Protein AF-A0A4V4NFM4-F1 (afdb_monomer_lite)

Sequence (227 aa):
MNLSKQERILKSDSSSSGLSSNRSPGTPILVASTSNVSTRSSDNSLYTVQSPFEHYDVPQGSDFQLLSTSRFDLSLKMLDKILYLRKGDQNSKFTPVRGYLSINVRKPVRISTICLQFNGELNIIMFPKDLPPNPSSPHIKTSSFPIFTQTRTWKYKNNHKVLENDYFPKGLFTYPFQFLIPNNIPESMSNIFGSTNYFLSVTVNPVSTSITKALLSTQELKASLPI

InterPro domains:
  IPR011021 Arrestin-like, N-terminal [PF00339] (96-205)
  IPR014752 Arrestin-like, C-terminal domain superfamily [G3DSA:2.60.40.640] (87-222)
  IPR014756 Immunoglobulin E-set [SSF81296] (96-208)

Secondary structure (DSSP, 8-state):
-------------------------------------------------PSPPS-------EEEEEEE-SSEEEEEEES-SS------SSS--EEEEEEEEEEEESS-B-EEEEEEEEEEEEEEEEPPTTS---TT-TT-EEEEEEEEEEEEEEESSSSS---TT--BPSEEEEEEEEEEEETTSPPPEEETTEEEEEEEEEEEEEP--TTGGGTS---EEEEEE--

Organism: NCBI:txid52247

pLDDT: mean 71.98, std 22.76, range [29.94, 96.0]

Radius of gyration: 29.22 Å; chains: 1; bounding box: 68×71×86 Å

Structure (mmCIF, N/CA/C/O backbone):
data_AF-A0A4V4NFM4-F1
#
_entry.id   AF-A0A4V4NFM4-F1
#
loop_
_atom_site.group_PDB
_atom_site.id
_atom_site.type_symbol
_atom_site.label_atom_id
_atom_site.label_alt_id
_atom_site.label_comp_id
_atom_site.label_asym_id
_atom_site.label_entity_id
_atom_site.label_seq_id
_atom_site.pdbx_PDB_ins_code
_atom_site.Cartn_x
_atom_site.Cartn_y
_atom_site.Cartn_z
_atom_site.occupancy
_atom_site.B_iso_or_equiv
_atom_site.auth_seq_id
_atom_site.auth_comp_id
_atom_site.auth_asym_id
_atom_site.auth_atom_id
_atom_site.pdbx_PDB_model_num
ATOM 1 N N . MET A 1 1 ? 24.605 -7.684 -61.688 1.00 43.41 1 MET A N 1
ATOM 2 C CA . MET A 1 1 ? 24.784 -9.027 -61.098 1.00 43.41 1 MET A CA 1
ATOM 3 C C . MET A 1 1 ? 23.445 -9.741 -61.162 1.00 43.41 1 MET A C 1
ATOM 5 O O . MET A 1 1 ? 22.490 -9.270 -60.565 1.00 43.41 1 MET A O 1
ATOM 9 N N . ASN A 1 2 ? 23.376 -10.774 -61.999 1.00 37.56 2 ASN A N 1
ATOM 10 C CA . ASN A 1 2 ? 22.235 -11.674 -62.192 1.00 37.56 2 ASN A CA 1
ATOM 11 C C . ASN A 1 2 ? 22.195 -12.751 -61.095 1.00 37.56 2 ASN A C 1
ATOM 13 O O . ASN A 1 2 ? 23.254 -13.052 -60.552 1.00 37.56 2 ASN A O 1
ATOM 17 N N . LEU A 1 3 ? 20.998 -13.330 -60.883 1.00 42.94 3 LEU A N 1
ATOM 18 C CA . LEU A 1 3 ? 20.622 -14.672 -60.357 1.00 42.94 3 LEU A CA 1
ATOM 19 C C . LEU A 1 3 ? 19.378 -14.508 -59.447 1.00 42.94 3 LEU A C 1
ATOM 21 O O . LEU A 1 3 ? 19.487 -14.009 -58.337 1.00 42.94 3 LEU A O 1
ATOM 25 N N . SER A 1 4 ? 18.137 -14.595 -59.942 1.00 48.50 4 SER A N 1
ATOM 26 C CA . SER A 1 4 ? 17.332 -15.778 -60.326 1.00 48.50 4 SER A CA 1
ATOM 27 C C . SER A 1 4 ? 16.844 -16.671 -59.165 1.00 48.50 4 SER A C 1
ATOM 29 O O . SER A 1 4 ? 17.622 -17.430 -58.604 1.00 48.50 4 SER A O 1
ATOM 31 N N . LYS A 1 5 ? 15.521 -16.607 -58.917 1.00 52.22 5 LYS A N 1
ATOM 32 C CA . LYS A 1 5 ? 14.532 -17.710 -58.777 1.00 52.22 5 LYS A CA 1
ATOM 33 C C . LYS A 1 5 ? 14.928 -18.997 -58.022 1.00 52.22 5 LYS A C 1
ATOM 35 O O . LYS A 1 5 ? 15.773 -19.731 -58.514 1.00 52.22 5 LYS A O 1
ATOM 40 N N . GLN A 1 6 ? 14.109 -19.397 -57.034 1.00 50.16 6 GLN A N 1
ATOM 41 C CA . GLN A 1 6 ? 13.316 -20.647 -57.104 1.00 50.16 6 GLN A CA 1
ATOM 42 C C . GLN A 1 6 ? 12.307 -20.823 -55.948 1.00 50.16 6 GLN A C 1
ATOM 44 O O . GLN A 1 6 ? 12.631 -20.650 -54.777 1.00 50.16 6 GLN A O 1
ATOM 49 N N . GLU A 1 7 ? 11.082 -21.196 -56.329 1.00 47.19 7 GLU A N 1
ATOM 50 C CA . GLU A 1 7 ? 9.966 -21.675 -55.504 1.00 47.19 7 GLU A CA 1
ATOM 51 C C . GLU A 1 7 ? 10.182 -23.129 -55.044 1.00 47.19 7 GLU A C 1
ATOM 53 O O . GLU A 1 7 ? 10.784 -23.920 -55.772 1.00 47.19 7 GLU A O 1
ATOM 58 N N . ARG A 1 8 ? 9.570 -23.530 -53.919 1.00 50.12 8 ARG A N 1
ATOM 59 C CA . ARG A 1 8 ? 9.102 -24.915 -53.728 1.00 50.12 8 ARG A CA 1
ATOM 60 C C . ARG A 1 8 ? 7.882 -24.989 -52.809 1.00 50.12 8 ARG A C 1
ATOM 62 O O . ARG A 1 8 ? 7.939 -24.662 -51.630 1.00 50.12 8 ARG A O 1
ATOM 69 N N . ILE A 1 9 ? 6.798 -25.461 -53.413 1.00 42.72 9 ILE A N 1
ATOM 70 C CA . ILE A 1 9 ? 5.541 -25.928 -52.828 1.00 42.72 9 ILE A CA 1
ATOM 71 C C . ILE A 1 9 ? 5.719 -27.403 -52.455 1.00 42.72 9 ILE A C 1
ATOM 73 O O . ILE A 1 9 ? 6.234 -28.159 -53.275 1.00 42.72 9 ILE A O 1
ATOM 77 N N . LEU A 1 10 ? 5.210 -27.835 -51.298 1.00 51.16 10 LEU A N 1
ATOM 78 C CA . LEU A 1 10 ? 4.809 -29.227 -51.068 1.00 51.16 10 LEU A CA 1
ATOM 79 C C . LEU A 1 10 ? 3.497 -29.256 -50.270 1.00 51.16 10 LEU A C 1
ATOM 81 O O . LEU A 1 10 ? 3.448 -28.885 -49.101 1.00 51.16 10 LEU A O 1
ATOM 85 N N . LYS A 1 11 ? 2.435 -29.683 -50.961 1.00 44.41 11 LYS A N 1
ATOM 86 C CA . LYS A 1 11 ? 1.202 -30.248 -50.401 1.00 44.41 11 LYS A CA 1
ATOM 87 C C . LYS A 1 11 ? 1.416 -31.748 -50.194 1.00 44.41 11 LYS A C 1
ATOM 89 O O . LYS A 1 11 ? 2.001 -32.387 -51.066 1.00 44.41 11 LYS A O 1
ATOM 94 N N . SER A 1 12 ? 0.815 -32.313 -49.153 1.00 49.12 12 SER A N 1
ATOM 95 C CA . SER A 1 12 ? 0.336 -33.698 -49.181 1.00 49.12 12 SER A CA 1
ATOM 96 C C . SER A 1 12 ? -0.774 -33.885 -48.148 1.00 49.12 12 SER A C 1
ATOM 98 O O . SER A 1 12 ? -0.518 -33.903 -46.946 1.00 49.12 12 SER A O 1
ATOM 100 N N . ASP A 1 13 ? -1.996 -34.015 -48.659 1.00 45.09 13 ASP A N 1
ATOM 101 C CA . ASP A 1 13 ? -3.138 -34.630 -47.990 1.00 45.09 13 ASP A CA 1
ATOM 102 C C . ASP A 1 13 ? -2.924 -36.148 -47.884 1.00 45.09 13 ASP A C 1
ATOM 104 O O . ASP A 1 13 ? -2.345 -36.759 -48.782 1.00 45.09 13 ASP A O 1
ATOM 108 N N . SER A 1 14 ? -3.461 -36.784 -46.844 1.00 47.09 14 SER A N 1
ATOM 109 C CA . SER A 1 14 ? -4.197 -38.048 -47.006 1.00 47.09 14 SER A CA 1
ATOM 110 C C . SER A 1 14 ? -5.004 -38.387 -45.754 1.00 47.09 14 SER A C 1
ATOM 112 O O . SER A 1 14 ? -4.596 -38.183 -44.614 1.00 47.09 14 SER A O 1
ATOM 114 N N . SER A 1 15 ? -6.201 -38.874 -46.035 1.00 43.72 15 SER A N 1
ATOM 115 C CA . SER A 1 15 ? -7.339 -39.152 -45.176 1.00 43.72 15 SER A CA 1
ATOM 116 C C . SER A 1 15 ? -7.623 -40.660 -45.140 1.00 43.72 15 SER A C 1
ATOM 118 O O . SER A 1 15 ? -7.325 -41.372 -46.094 1.00 43.72 15 SER A O 1
ATOM 120 N N . SER A 1 16 ? -8.228 -41.149 -44.054 1.00 41.09 16 SER A N 1
ATOM 121 C CA . SER A 1 16 ? -9.134 -42.323 -43.977 1.00 41.09 16 SER A CA 1
ATOM 122 C C . SER A 1 16 ? -9.628 -42.419 -42.517 1.00 41.09 16 SER A C 1
ATOM 124 O O . SER A 1 16 ? -8.824 -42.237 -41.612 1.00 41.09 16 SER A O 1
ATOM 126 N N . SER A 1 17 ? -10.906 -42.460 -42.112 1.00 40.53 17 SER A N 1
ATOM 127 C CA . SER A 1 17 ? -12.187 -43.065 -42.540 1.00 40.53 17 SER A CA 1
ATOM 128 C C . SER A 1 17 ? -12.430 -44.503 -42.042 1.00 40.53 17 SER A C 1
ATOM 130 O O . SER A 1 17 ? -11.746 -45.421 -42.479 1.00 40.53 17 SER A O 1
ATOM 132 N N . GLY A 1 18 ? -13.486 -44.677 -41.226 1.00 31.28 18 GLY A N 1
ATOM 133 C CA . GLY A 1 18 ? -14.172 -45.946 -40.887 1.00 31.28 18 GLY A CA 1
ATOM 134 C C . GLY A 1 18 ? -14.713 -45.938 -39.440 1.00 31.28 18 GLY A C 1
ATOM 135 O O . GLY A 1 18 ? -13.910 -45.964 -38.520 1.00 31.28 18 GLY A O 1
ATOM 136 N N . LEU A 1 19 ? -15.998 -45.636 -39.155 1.00 37.06 19 LEU A N 1
ATOM 137 C CA . LEU A 1 19 ? -17.216 -46.499 -39.175 1.00 37.06 19 LEU A CA 1
ATOM 138 C C . LEU A 1 19 ? -17.093 -47.715 -38.213 1.00 37.06 19 LEU A C 1
ATOM 140 O O . LEU A 1 19 ? -16.089 -48.402 -38.265 1.00 37.06 19 LEU A O 1
ATOM 144 N N . SER A 1 20 ? -18.033 -48.094 -37.329 1.00 36.69 20 SER A N 1
ATOM 145 C CA . SER A 1 20 ? -19.500 -47.956 -37.311 1.00 36.69 20 SER A CA 1
ATOM 146 C C . SER A 1 20 ? -20.120 -48.286 -35.924 1.00 36.69 20 SER A C 1
ATOM 148 O O . SER A 1 20 ? -19.520 -49.058 -35.187 1.00 36.69 20 SER A O 1
ATOM 150 N N . SER A 1 21 ? -21.346 -47.770 -35.684 1.00 38.53 21 SER A N 1
ATOM 151 C CA . SER A 1 21 ? -22.587 -48.412 -35.147 1.00 38.53 21 SER A CA 1
ATOM 152 C C . SER A 1 21 ? -22.567 -49.169 -33.781 1.00 38.53 21 SER A C 1
ATOM 154 O O . SER A 1 21 ? -21.563 -49.738 -33.401 1.00 38.53 21 SER A O 1
ATOM 156 N N . ASN A 1 22 ? -23.617 -49.295 -32.951 1.00 33.69 22 ASN A N 1
ATOM 157 C CA . ASN A 1 22 ? -25.062 -49.074 -33.076 1.00 33.69 22 ASN A CA 1
ATOM 158 C C . ASN A 1 22 ? -25.771 -49.247 -31.694 1.00 33.69 22 ASN A C 1
ATOM 160 O O . ASN A 1 22 ? -25.261 -49.973 -30.846 1.00 33.69 22 ASN A O 1
ATOM 164 N N . ARG A 1 23 ? -27.016 -48.734 -31.588 1.00 31.44 23 ARG A N 1
ATOM 165 C CA . ARG A 1 23 ? -28.158 -49.086 -30.684 1.00 31.44 23 ARG A CA 1
ATOM 166 C C . ARG A 1 23 ? -28.493 -48.250 -29.417 1.00 31.44 23 ARG A C 1
ATOM 168 O O . ARG A 1 23 ? -27.800 -48.251 -28.411 1.00 31.44 23 ARG A O 1
ATOM 175 N N . SER A 1 24 ? -29.679 -47.631 -29.527 1.00 34.69 24 SER A N 1
ATOM 176 C CA . SER A 1 24 ? -30.648 -47.072 -28.546 1.00 34.69 24 SER A CA 1
ATOM 177 C C . SER A 1 24 ? -31.505 -48.192 -27.878 1.00 34.69 24 SER A C 1
ATOM 179 O O . SER A 1 24 ? -31.223 -49.346 -28.215 1.00 34.69 24 SER A O 1
ATOM 181 N N . PRO A 1 25 ? -32.601 -47.968 -27.085 1.00 43.69 25 PRO A N 1
ATOM 182 C CA . PRO A 1 25 ? -33.262 -46.732 -26.589 1.00 43.69 25 PRO A CA 1
ATOM 183 C C . PRO A 1 25 ? -33.719 -46.756 -25.092 1.00 43.69 25 PRO A C 1
ATOM 185 O O . PRO A 1 25 ? -33.740 -47.800 -24.449 1.00 43.69 25 PRO A O 1
ATOM 188 N N . GLY A 1 26 ? -34.199 -45.617 -24.560 1.00 31.45 26 GLY A N 1
ATOM 189 C CA . GLY A 1 26 ? -34.985 -45.566 -23.310 1.00 31.45 26 GLY A CA 1
ATOM 190 C C . GLY A 1 26 ? -35.233 -44.155 -22.746 1.00 31.45 26 GLY A C 1
ATOM 191 O O . GLY A 1 26 ? -34.467 -43.673 -21.923 1.00 31.45 26 GLY A O 1
ATOM 192 N N . THR A 1 27 ? -36.302 -43.489 -23.189 1.00 35.34 27 THR A N 1
ATOM 193 C CA . THR A 1 27 ? -36.920 -42.272 -22.596 1.00 35.34 27 THR A CA 1
ATOM 194 C C . THR A 1 27 ? -37.990 -42.641 -21.546 1.00 35.34 27 THR A C 1
ATOM 196 O O . THR A 1 27 ? -38.385 -43.808 -21.543 1.00 35.34 27 THR A O 1
ATOM 199 N N . PRO A 1 28 ? -38.637 -41.702 -20.808 1.00 50.06 28 PRO A N 1
ATOM 200 C CA . PRO A 1 28 ? -38.337 -40.283 -20.504 1.00 50.06 28 PRO A CA 1
ATOM 2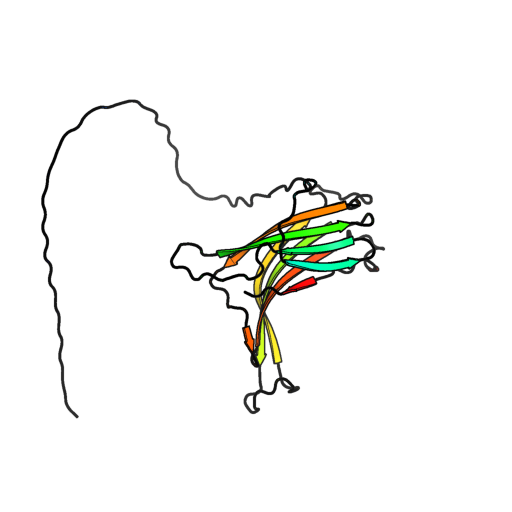01 C C . PRO A 1 28 ? -38.484 -39.954 -18.987 1.00 50.06 28 PRO A C 1
ATOM 203 O O . PRO A 1 28 ? -38.859 -40.817 -18.207 1.00 50.06 28 PRO A O 1
ATOM 206 N N . ILE A 1 29 ? -38.262 -38.697 -18.565 1.00 31.59 29 ILE A N 1
ATOM 207 C CA . ILE A 1 29 ? -39.227 -37.891 -17.773 1.00 31.59 29 ILE A CA 1
ATOM 208 C C . ILE A 1 29 ? -38.765 -36.418 -17.723 1.00 31.59 29 ILE A C 1
ATOM 210 O O . ILE A 1 29 ? -37.584 -36.102 -17.624 1.00 31.59 29 ILE A O 1
ATOM 214 N N . LEU A 1 30 ? -39.768 -35.551 -17.867 1.00 30.52 30 LEU A N 1
ATOM 215 C CA . LEU A 1 30 ? -39.806 -34.090 -17.956 1.00 30.52 30 LEU A CA 1
ATOM 216 C C . LEU A 1 30 ? -39.190 -33.354 -16.756 1.00 30.52 30 LEU A C 1
ATOM 218 O O . LEU A 1 30 ? -39.438 -33.779 -15.638 1.00 30.52 30 LEU A O 1
ATOM 222 N N . VAL A 1 31 ? -38.583 -32.177 -16.987 1.00 32.75 31 VAL A N 1
ATOM 223 C CA . VAL A 1 31 ? -39.096 -30.869 -16.506 1.00 32.75 31 VAL A CA 1
ATOM 224 C C . VAL A 1 31 ? -38.574 -29.761 -17.434 1.00 32.75 31 VAL A C 1
ATOM 226 O O . VAL A 1 31 ? -37.371 -29.578 -17.597 1.00 32.75 31 VAL A O 1
ATOM 229 N N . ALA A 1 32 ? -39.495 -29.011 -18.038 1.00 30.06 32 ALA A N 1
ATOM 230 C CA . ALA A 1 32 ? -39.220 -27.739 -18.694 1.00 30.06 32 ALA A CA 1
ATOM 231 C C . ALA A 1 32 ? -39.304 -26.600 -17.670 1.00 30.06 32 ALA A C 1
ATOM 233 O O . ALA A 1 32 ? -40.204 -26.616 -16.833 1.00 30.06 32 ALA A O 1
ATOM 234 N N . SER A 1 33 ? -38.439 -25.590 -17.784 1.00 30.77 33 SER A N 1
ATOM 235 C CA . SER A 1 33 ? -38.844 -24.175 -17.768 1.00 30.77 33 SER A CA 1
ATOM 236 C C . SER A 1 33 ? -37.678 -23.260 -18.143 1.00 30.77 33 SER A C 1
ATOM 238 O O . SER A 1 33 ? -36.591 -23.289 -17.578 1.00 30.77 33 SER A O 1
ATOM 240 N N . THR A 1 34 ? -37.983 -22.463 -19.152 1.00 29.94 34 THR A N 1
ATOM 241 C CA . THR A 1 34 ? -37.284 -21.361 -19.806 1.00 29.94 34 THR A CA 1
ATOM 242 C C . THR A 1 34 ? -36.892 -20.203 -18.884 1.00 29.94 34 THR A C 1
ATOM 244 O O . THR A 1 34 ? -37.697 -19.836 -18.038 1.00 29.94 34 THR A O 1
ATOM 247 N N . SER A 1 35 ? -35.782 -19.512 -19.182 1.00 32.50 35 SER A N 1
ATOM 248 C CA . SER A 1 35 ? -35.829 -18.116 -19.675 1.00 32.50 35 SER A CA 1
ATOM 249 C C . SER A 1 35 ? -34.436 -17.490 -19.869 1.00 32.50 35 SER A C 1
ATOM 251 O O . SER A 1 35 ? -33.694 -17.278 -18.917 1.00 32.50 35 SER A O 1
ATOM 253 N N . ASN A 1 36 ? -34.153 -17.161 -21.129 1.00 34.94 36 ASN A N 1
ATOM 254 C CA . ASN A 1 36 ? -33.650 -15.891 -21.665 1.00 34.94 36 ASN A CA 1
ATOM 255 C C . ASN A 1 36 ? -32.450 -15.168 -21.023 1.00 34.94 36 ASN A C 1
ATOM 257 O O . ASN A 1 36 ? -32.513 -14.560 -19.960 1.00 34.94 36 ASN A O 1
ATOM 261 N N . VAL A 1 37 ? -31.406 -15.090 -21.849 1.00 39.25 37 VAL A N 1
ATOM 262 C CA . VAL A 1 37 ? -30.333 -14.093 -21.853 1.00 39.25 37 VAL A CA 1
ATOM 263 C C . VAL A 1 37 ? -30.887 -12.719 -22.249 1.00 39.25 37 VAL A C 1
ATOM 265 O O . VAL A 1 37 ? -31.516 -12.610 -23.301 1.00 39.25 37 VAL A O 1
ATOM 268 N N . SER A 1 38 ? -30.590 -11.673 -21.464 1.00 31.75 38 SER A N 1
ATOM 269 C CA . SER A 1 38 ? -30.293 -10.301 -21.935 1.00 31.75 38 SER A CA 1
ATOM 270 C C . SER A 1 38 ? -29.763 -9.394 -20.808 1.00 31.75 38 SER A C 1
ATOM 272 O O . SER A 1 38 ? -30.474 -9.054 -19.874 1.00 31.75 38 SER A O 1
ATOM 274 N N . THR A 1 39 ? -28.489 -9.016 -20.952 1.00 34.09 39 THR A N 1
ATOM 275 C CA . THR A 1 39 ? -27.859 -7.690 -20.754 1.00 34.09 39 THR A CA 1
ATOM 276 C C . THR A 1 39 ? -28.263 -6.727 -19.617 1.00 34.09 39 THR A C 1
ATOM 278 O O . THR A 1 39 ? -29.380 -6.227 -19.575 1.00 34.09 39 THR A O 1
ATOM 281 N N . ARG A 1 40 ? -27.198 -6.258 -18.931 1.00 36.62 40 ARG A N 1
ATOM 282 C CA . ARG A 1 40 ? -27.005 -5.015 -18.142 1.00 36.62 40 ARG A CA 1
ATOM 283 C C . ARG A 1 40 ? -27.594 -4.956 -16.721 1.00 36.62 40 ARG A C 1
ATOM 285 O O . ARG A 1 40 ? -28.708 -4.494 -16.527 1.00 36.62 40 ARG A O 1
ATOM 292 N N . SER A 1 41 ? -26.719 -5.155 -15.733 1.00 31.86 41 SER A N 1
ATOM 293 C CA . SER A 1 41 ? -26.657 -4.310 -14.531 1.00 31.86 41 SER A CA 1
ATOM 294 C C . SER A 1 41 ? -25.241 -4.296 -13.954 1.00 31.86 41 SER A C 1
ATOM 296 O O . SER A 1 41 ? -24.539 -5.303 -13.889 1.00 31.86 41 SER A O 1
ATOM 298 N N . SER A 1 42 ? -24.801 -3.098 -13.598 1.00 46.31 42 SER A N 1
ATOM 299 C CA . SER A 1 42 ? -23.536 -2.791 -12.949 1.00 46.31 42 SER A CA 1
ATOM 300 C C . SER A 1 42 ? -23.652 -3.118 -11.460 1.00 46.31 42 SER A C 1
ATOM 302 O O . SER A 1 42 ? -23.866 -2.219 -10.651 1.00 46.31 42 SER A O 1
ATOM 304 N N . ASP A 1 43 ? -23.541 -4.390 -11.082 1.00 31.42 43 ASP A N 1
ATOM 305 C CA . ASP A 1 43 ? -23.612 -4.774 -9.671 1.00 31.42 43 ASP A CA 1
ATOM 306 C C . ASP A 1 43 ? -22.249 -4.635 -8.993 1.00 31.42 43 ASP A C 1
ATOM 308 O O . ASP A 1 43 ? -21.435 -5.550 -8.878 1.00 31.42 43 ASP A O 1
ATOM 312 N N . ASN A 1 44 ? -22.018 -3.407 -8.535 1.00 42.69 44 ASN A N 1
ATOM 313 C CA . ASN A 1 44 ? -21.011 -3.045 -7.556 1.00 42.69 44 ASN A CA 1
ATOM 314 C C . ASN A 1 44 ? -21.439 -3.632 -6.196 1.00 42.69 44 ASN A C 1
ATOM 316 O O . ASN A 1 44 ? -22.030 -2.940 -5.365 1.00 42.69 44 ASN A O 1
ATOM 320 N N . SER A 1 45 ? -21.209 -4.933 -5.990 1.00 35.12 45 SER A N 1
ATOM 321 C CA . SER A 1 45 ? -21.558 -5.619 -4.744 1.00 35.12 45 SER A CA 1
ATOM 322 C C . SER A 1 45 ? -20.735 -5.052 -3.581 1.00 35.12 45 SER A C 1
ATOM 324 O O . SER A 1 45 ? -19.558 -5.375 -3.394 1.00 35.12 45 SER A O 1
ATOM 326 N N . LEU A 1 46 ? -21.368 -4.173 -2.807 1.00 34.97 46 LEU A N 1
ATOM 327 C CA . LEU A 1 46 ? -20.880 -3.643 -1.541 1.00 34.97 46 LEU A CA 1
ATOM 328 C C . LEU A 1 46 ? -20.779 -4.783 -0.522 1.00 34.97 46 LEU A C 1
ATOM 330 O O . LEU A 1 46 ? -21.778 -5.226 0.043 1.00 34.97 46 LEU A O 1
ATOM 334 N N . TYR A 1 47 ? -19.559 -5.241 -0.258 1.00 32.81 47 TYR A N 1
ATOM 335 C CA . TYR A 1 47 ? -19.290 -6.120 0.873 1.00 32.81 47 TYR A CA 1
ATOM 336 C C . TYR A 1 47 ? -19.439 -5.315 2.169 1.00 32.81 47 TYR A C 1
ATOM 338 O O . TYR A 1 47 ? -18.568 -4.524 2.537 1.00 32.81 47 TYR A O 1
ATOM 346 N N . THR A 1 48 ? -20.554 -5.518 2.871 1.00 31.23 48 THR A N 1
ATOM 347 C CA . THR A 1 48 ? -20.678 -5.137 4.281 1.00 31.23 48 THR A CA 1
ATOM 348 C C . THR A 1 48 ? -19.802 -6.089 5.087 1.00 31.23 48 THR A C 1
ATOM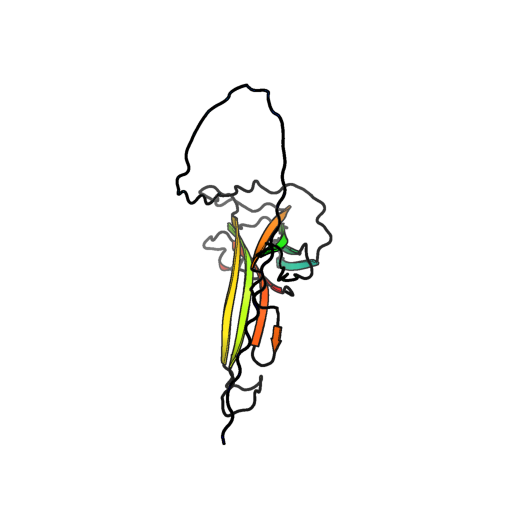 350 O O . THR A 1 48 ? -20.206 -7.198 5.419 1.00 31.23 48 THR A O 1
ATOM 353 N N . VAL A 1 49 ? -18.566 -5.673 5.354 1.00 39.91 49 VAL A N 1
ATOM 354 C CA . VAL A 1 49 ? -17.672 -6.369 6.282 1.00 39.91 49 VAL A CA 1
ATOM 355 C C . VAL A 1 49 ? -18.203 -6.118 7.695 1.00 39.91 49 VAL A C 1
ATOM 357 O O . VAL A 1 49 ? -18.134 -4.997 8.201 1.00 39.91 49 VAL A O 1
ATOM 360 N N . GLN A 1 50 ? -18.795 -7.151 8.302 1.00 38.06 50 GLN A N 1
ATOM 361 C CA . GLN A 1 50 ? -19.084 -7.190 9.736 1.00 38.06 50 GLN A CA 1
ATOM 362 C C . GLN A 1 50 ? -17.779 -7.006 10.533 1.00 38.06 50 GLN A C 1
ATOM 364 O O . GLN A 1 50 ? -16.701 -7.373 10.069 1.00 38.06 50 GLN A O 1
ATOM 369 N N . SER A 1 51 ? -17.881 -6.383 11.710 1.00 41.97 51 SER A N 1
ATOM 370 C CA . SER A 1 51 ? -16.754 -6.062 12.598 1.00 41.97 51 SER A CA 1
ATOM 371 C C . SER A 1 51 ? -15.853 -7.272 12.901 1.00 41.97 51 SER A C 1
ATOM 373 O O . SER A 1 51 ? -16.344 -8.399 12.873 1.00 41.97 51 SER A O 1
ATOM 375 N N . PRO A 1 52 ? -14.559 -7.067 13.218 1.00 55.28 52 PRO A N 1
ATOM 376 C CA . PRO A 1 52 ? -13.556 -8.127 13.168 1.00 55.28 52 PRO A CA 1
ATOM 377 C C . PRO A 1 52 ? -13.778 -9.188 14.245 1.00 55.28 52 PRO A C 1
ATOM 379 O O . PRO A 1 52 ? -14.026 -8.862 15.403 1.00 55.28 52 PRO A O 1
ATOM 382 N N . PHE A 1 53 ? -13.646 -10.447 13.836 1.00 43.03 53 PHE A N 1
ATOM 383 C CA . PHE A 1 53 ? -13.568 -11.616 14.704 1.00 43.03 53 PHE A CA 1
ATOM 384 C C . PHE A 1 53 ? -12.357 -11.519 15.647 1.00 43.03 53 PHE A C 1
ATOM 386 O O . PHE A 1 53 ? -11.263 -11.140 15.220 1.00 43.03 53 PHE A O 1
ATOM 393 N N . GLU A 1 54 ? -12.555 -11.877 16.917 1.00 47.28 54 GLU A N 1
ATOM 394 C CA . GLU A 1 54 ? -11.485 -12.035 17.904 1.00 47.28 54 GLU A CA 1
ATOM 395 C C . GLU A 1 54 ? -10.646 -13.288 17.588 1.00 47.28 54 GLU A C 1
ATOM 397 O O . GLU A 1 54 ? -11.182 -14.376 17.417 1.00 47.28 54 GLU A O 1
ATOM 402 N N . HIS A 1 55 ? -9.325 -13.095 17.516 1.00 45.91 55 HIS A N 1
ATOM 403 C CA . HIS A 1 55 ? -8.250 -14.096 17.507 1.00 45.91 55 HIS A CA 1
ATOM 404 C C . HIS A 1 55 ? -8.338 -15.279 16.518 1.00 45.91 55 HIS A C 1
ATOM 406 O O . HIS A 1 55 ? -8.829 -16.357 16.836 1.00 45.91 55 HIS A O 1
ATOM 412 N N . TYR A 1 56 ? -7.662 -15.125 15.374 1.00 43.47 56 TYR A N 1
ATOM 413 C CA . TYR A 1 56 ? -7.072 -16.247 14.635 1.00 43.47 56 TYR A CA 1
ATOM 414 C C . TYR A 1 56 ? -5.545 -16.137 14.680 1.00 43.47 56 TYR A C 1
ATOM 416 O O . TYR A 1 56 ? -5.005 -15.039 14.518 1.00 43.47 56 TYR A O 1
ATOM 424 N N . ASP A 1 57 ? -4.864 -17.266 14.890 1.00 51.25 57 ASP A N 1
ATOM 425 C CA . ASP A 1 57 ? -3.415 -17.398 14.732 1.00 51.25 57 ASP A CA 1
ATOM 426 C C . ASP A 1 57 ? -3.014 -16.932 13.328 1.00 51.25 57 ASP A C 1
ATOM 428 O O . ASP A 1 57 ? -3.306 -17.573 12.316 1.00 51.25 57 ASP A O 1
ATOM 432 N N . VAL A 1 58 ? -2.388 -15.758 13.258 1.00 52.03 58 VAL A N 1
ATOM 433 C CA . VAL A 1 58 ? -1.932 -15.177 11.997 1.00 52.03 58 VAL A CA 1
ATOM 434 C C . VAL A 1 58 ? -0.696 -15.960 11.534 1.00 52.03 58 VAL A C 1
ATOM 436 O O . VAL A 1 58 ? 0.252 -16.072 12.316 1.00 52.03 58 VAL A O 1
ATOM 439 N N . PRO A 1 59 ? -0.657 -16.481 10.291 1.00 52.19 59 PRO A N 1
ATOM 440 C CA . PRO A 1 59 ? 0.512 -17.185 9.762 1.00 52.19 59 PRO A CA 1
ATOM 441 C C . PRO A 1 59 ? 1.792 -16.347 9.903 1.00 52.19 59 PRO A C 1
ATOM 443 O O . PRO A 1 59 ? 1.734 -15.121 9.780 1.00 52.19 59 PRO A O 1
ATOM 446 N N . GLN A 1 60 ? 2.941 -16.999 10.138 1.00 54.69 60 GLN A N 1
ATOM 447 C CA . GLN A 1 60 ? 4.268 -16.363 10.190 1.00 54.69 60 GLN A CA 1
ATOM 448 C C . GLN A 1 60 ? 4.642 -15.764 8.820 1.00 54.69 60 GLN A C 1
ATOM 450 O O . GLN A 1 60 ? 5.364 -16.365 8.028 1.00 54.69 60 GLN A O 1
ATOM 455 N N . GLY A 1 61 ? 4.091 -14.593 8.518 1.00 58.72 61 GLY A N 1
ATOM 456 C CA . GLY A 1 61 ? 4.428 -13.773 7.362 1.00 58.72 61 GLY A CA 1
ATOM 457 C C . GLY A 1 61 ? 5.570 -12.804 7.659 1.00 58.72 61 GLY A C 1
ATOM 458 O O . GLY A 1 61 ? 6.065 -12.707 8.783 1.00 58.72 61 GLY A O 1
ATOM 459 N N . SER A 1 62 ? 5.989 -12.051 6.642 1.00 71.19 62 SER A N 1
ATOM 460 C CA . SER A 1 62 ? 6.867 -10.898 6.852 1.00 71.19 62 SER A CA 1
ATOM 461 C C . SER A 1 62 ? 6.063 -9.767 7.493 1.00 71.19 62 SER A C 1
ATOM 463 O O . SER A 1 62 ? 5.146 -9.221 6.868 1.00 71.19 62 SER A O 1
ATOM 465 N N . ASP A 1 63 ? 6.416 -9.450 8.736 1.00 80.38 63 ASP A N 1
ATOM 466 C CA . ASP A 1 63 ? 5.830 -8.373 9.522 1.00 80.38 63 ASP A CA 1
ATOM 467 C C . ASP A 1 63 ? 6.567 -7.057 9.232 1.00 80.38 63 ASP A C 1
ATOM 469 O O . ASP A 1 63 ? 7.760 -6.916 9.495 1.00 80.38 63 ASP A O 1
ATOM 473 N N . PHE A 1 64 ? 5.838 -6.072 8.720 1.00 81.00 64 PHE A N 1
ATOM 474 C CA . PHE A 1 64 ? 6.316 -4.714 8.499 1.00 81.00 64 PHE A CA 1
ATOM 475 C C . PHE A 1 64 ? 5.650 -3.798 9.521 1.00 81.00 64 PHE A C 1
ATOM 477 O O . PHE A 1 64 ? 4.447 -3.533 9.449 1.00 81.00 64 PHE A O 1
ATOM 484 N N . GLN A 1 65 ? 6.414 -3.304 10.494 1.00 83.00 65 GLN A N 1
ATOM 485 C CA . GLN A 1 65 ? 5.921 -2.246 11.369 1.00 83.00 65 GLN A CA 1
ATOM 486 C C . GLN A 1 65 ? 5.913 -0.936 10.582 1.00 83.00 65 GLN A C 1
ATOM 488 O O . GLN A 1 65 ? 6.964 -0.429 10.202 1.00 83.00 65 GLN A O 1
ATOM 493 N N . LEU A 1 66 ? 4.718 -0.409 10.317 1.00 82.25 66 LEU A N 1
ATOM 494 C CA . LEU A 1 66 ? 4.545 0.811 9.535 1.00 82.25 66 LEU A CA 1
ATOM 495 C C . LEU A 1 66 ? 4.583 2.041 10.439 1.00 82.25 66 LEU A C 1
ATOM 497 O O . LEU A 1 66 ? 5.221 3.032 10.108 1.00 82.25 66 LEU A O 1
ATOM 501 N N . LEU A 1 67 ? 3.904 1.983 11.588 1.00 82.94 67 LEU A N 1
ATOM 502 C CA . LEU A 1 67 ? 3.809 3.113 12.507 1.00 82.94 67 LEU A CA 1
ATOM 503 C C . LEU A 1 67 ? 3.701 2.669 13.951 1.00 82.94 67 LEU A C 1
ATOM 505 O O . LEU A 1 67 ? 2.999 1.715 14.277 1.00 82.94 67 LEU A O 1
ATOM 509 N N . SER A 1 68 ? 4.307 3.456 14.828 1.00 85.38 68 SER A N 1
ATOM 510 C CA . SER A 1 68 ? 4.019 3.433 16.250 1.00 85.38 68 SER A CA 1
ATOM 511 C C . SER A 1 68 ? 3.731 4.850 16.730 1.00 85.38 68 SER A C 1
ATOM 513 O O . SER A 1 68 ? 4.566 5.742 16.602 1.00 85.38 68 SER A O 1
ATOM 515 N N . THR A 1 69 ? 2.536 5.075 17.272 1.00 85.88 69 THR A N 1
ATOM 516 C CA . THR A 1 69 ? 2.147 6.340 17.915 1.00 85.88 69 THR A CA 1
ATOM 517 C C . THR A 1 69 ? 1.806 6.095 19.378 1.00 85.88 69 THR A C 1
ATOM 519 O O . THR A 1 69 ? 1.500 4.980 19.775 1.00 85.88 69 THR A O 1
ATOM 522 N N . SER A 1 70 ? 1.722 7.142 20.200 1.00 85.50 70 SER A N 1
ATOM 523 C CA . SER A 1 70 ? 1.299 6.994 21.604 1.00 85.50 70 SER A CA 1
ATOM 524 C C . SER A 1 70 ? -0.121 6.426 21.796 1.00 85.50 70 SER A C 1
ATOM 526 O O . SER A 1 70 ? -0.479 6.051 22.917 1.00 85.50 70 SER A O 1
ATOM 528 N N . ARG A 1 71 ? -0.944 6.381 20.736 1.00 87.38 71 ARG A N 1
ATOM 529 C CA . ARG A 1 71 ? -2.343 5.926 20.787 1.00 87.38 71 ARG A CA 1
ATOM 530 C C . ARG A 1 71 ? -2.585 4.606 20.072 1.00 87.38 71 ARG A C 1
ATOM 532 O O . ARG A 1 71 ? -3.467 3.870 20.502 1.00 87.38 71 ARG A O 1
ATOM 539 N N . PHE A 1 72 ? -1.834 4.304 19.022 1.00 90.31 72 PHE A N 1
ATOM 540 C CA . PHE A 1 72 ? -1.973 3.059 18.278 1.00 90.31 72 PHE A CA 1
ATOM 541 C C . PHE A 1 72 ? -0.692 2.682 17.534 1.00 90.31 72 PHE A C 1
ATOM 543 O O . PHE A 1 72 ? 0.113 3.550 17.189 1.00 90.31 72 PHE A O 1
ATOM 550 N N . ASP A 1 73 ? -0.561 1.391 17.249 1.00 91.12 73 ASP A N 1
ATOM 551 C CA . ASP A 1 73 ? 0.465 0.820 16.381 1.00 91.12 73 ASP A CA 1
ATOM 552 C C . ASP A 1 73 ? -0.177 0.259 15.117 1.00 91.12 73 ASP A C 1
ATOM 554 O O . ASP A 1 73 ? -1.286 -0.277 15.158 1.00 91.12 73 ASP A O 1
ATOM 558 N N . LEU A 1 74 ? 0.530 0.388 14.002 1.00 91.62 74 LEU A N 1
ATOM 559 C CA . LEU A 1 74 ? 0.125 -0.096 12.695 1.00 91.62 74 LEU A CA 1
ATOM 560 C C . LEU A 1 74 ? 1.192 -1.052 12.173 1.00 91.62 74 LEU A C 1
ATOM 562 O O . LEU A 1 74 ? 2.367 -0.686 12.057 1.00 91.62 74 LEU A O 1
ATOM 566 N N . SER A 1 75 ? 0.778 -2.257 11.813 1.00 92.19 75 SER A N 1
ATOM 567 C CA . SER A 1 75 ? 1.644 -3.234 11.168 1.00 92.19 75 SER A CA 1
ATOM 568 C C . SER A 1 75 ? 0.948 -3.885 9.988 1.00 92.19 75 SER A C 1
ATOM 570 O O . SER A 1 75 ? -0.271 -4.041 9.949 1.00 92.19 75 SER A O 1
ATOM 572 N N . LEU A 1 76 ? 1.744 -4.251 9.000 1.00 92.00 76 LEU A N 1
ATOM 573 C CA . LEU A 1 76 ? 1.313 -4.951 7.810 1.00 92.00 76 LEU A CA 1
ATOM 574 C C . LEU A 1 76 ? 1.974 -6.324 7.808 1.00 92.00 76 LEU A C 1
ATOM 576 O O . LEU A 1 76 ? 3.181 -6.429 8.000 1.00 92.00 76 LEU A O 1
ATOM 580 N N . LYS A 1 77 ? 1.190 -7.371 7.585 1.00 91.38 77 LYS A N 1
ATOM 581 C CA . LYS A 1 77 ? 1.674 -8.747 7.508 1.00 91.38 77 LYS A CA 1
ATOM 582 C C . LYS A 1 77 ? 1.366 -9.296 6.130 1.00 91.38 77 LYS A C 1
ATOM 584 O O . LYS A 1 77 ? 0.196 -9.442 5.778 1.00 91.38 77 LYS A O 1
ATOM 589 N N . MET A 1 78 ? 2.395 -9.580 5.347 1.00 90.00 78 MET A N 1
ATOM 590 C CA . MET A 1 78 ? 2.225 -10.175 4.019 1.00 90.00 78 MET A CA 1
ATOM 591 C C . MET A 1 78 ? 2.203 -11.696 4.132 1.00 90.00 78 MET A C 1
ATOM 593 O O . MET A 1 78 ? 3.003 -12.260 4.877 1.00 90.00 78 MET A O 1
ATOM 597 N N . LEU A 1 79 ? 1.319 -12.359 3.381 1.00 90.56 79 LEU A N 1
ATOM 598 C CA . LEU A 1 79 ? 1.340 -13.824 3.271 1.00 90.56 79 LEU A CA 1
ATOM 599 C C . LEU A 1 79 ? 2.503 -14.314 2.402 1.00 90.56 79 LEU A C 1
ATOM 601 O O . LEU A 1 79 ? 3.041 -15.389 2.642 1.00 90.56 79 LEU A O 1
ATOM 605 N N . ASP A 1 80 ? 2.896 -13.506 1.420 1.00 83.62 80 ASP A N 1
ATOM 606 C CA . ASP A 1 80 ? 3.929 -13.824 0.443 1.00 83.62 80 ASP A CA 1
ATOM 607 C C . ASP A 1 80 ? 5.093 -12.820 0.602 1.00 83.62 80 ASP A C 1
ATOM 609 O O . ASP A 1 80 ? 4.885 -11.608 0.527 1.00 83.62 80 ASP A O 1
ATOM 613 N N . LYS A 1 81 ? 6.320 -13.309 0.854 1.00 73.06 81 LYS A N 1
ATOM 614 C CA . LYS A 1 81 ? 7.523 -12.463 1.060 1.00 73.06 81 LYS A CA 1
ATOM 615 C C . LYS A 1 81 ? 8.082 -11.887 -0.248 1.00 73.06 81 LYS A C 1
ATOM 617 O O . LYS A 1 81 ? 8.659 -10.804 -0.250 1.00 73.06 81 LYS A O 1
ATOM 622 N N . ILE A 1 82 ? 7.958 -12.646 -1.333 1.00 77.44 82 ILE A N 1
ATOM 623 C CA . ILE A 1 82 ? 8.389 -12.290 -2.689 1.00 77.44 82 ILE A CA 1
ATOM 624 C C . ILE A 1 82 ? 7.221 -12.614 -3.610 1.00 77.44 82 ILE A C 1
ATOM 626 O O . ILE A 1 82 ? 6.606 -13.677 -3.476 1.00 77.44 82 ILE A O 1
ATOM 630 N N . LEU A 1 83 ? 6.914 -11.703 -4.526 1.00 82.69 83 LEU A N 1
ATOM 631 C CA . LEU A 1 83 ? 5.849 -11.882 -5.501 1.00 82.69 83 LEU A CA 1
ATOM 632 C C . LEU A 1 83 ? 6.474 -12.263 -6.834 1.00 82.69 83 LEU A C 1
ATOM 634 O O . LEU A 1 83 ? 7.319 -11.546 -7.339 1.00 82.69 83 LEU A O 1
ATOM 638 N N . TYR A 1 84 ? 6.056 -13.388 -7.404 1.00 82.12 84 TYR A N 1
ATOM 639 C CA . TYR A 1 84 ? 6.533 -13.818 -8.715 1.00 82.12 84 TYR A CA 1
ATOM 640 C C . TYR A 1 84 ? 5.456 -13.539 -9.756 1.00 82.12 84 TYR A C 1
ATOM 642 O O . TYR A 1 84 ? 4.396 -14.174 -9.730 1.00 82.12 84 TYR A O 1
ATOM 650 N N . LEU A 1 85 ? 5.733 -12.630 -10.691 1.00 82.62 85 LEU A N 1
ATOM 651 C CA . LEU A 1 85 ? 4.865 -12.401 -11.844 1.00 82.62 85 LEU A CA 1
ATOM 652 C C . LEU A 1 85 ? 4.975 -13.593 -12.792 1.00 82.62 85 LEU A C 1
ATOM 654 O O . LEU A 1 85 ? 5.910 -13.730 -13.578 1.00 82.62 85 LEU A O 1
ATOM 658 N N . ARG A 1 86 ? 4.008 -14.505 -12.713 1.00 75.38 86 ARG A N 1
ATOM 659 C CA . ARG A 1 86 ? 3.974 -15.658 -13.613 1.00 75.38 86 ARG A CA 1
ATOM 660 C C . ARG A 1 86 ? 3.367 -15.236 -14.942 1.00 75.38 86 ARG A C 1
ATOM 662 O O . ARG A 1 86 ? 2.146 -15.162 -15.078 1.00 75.38 86 ARG A O 1
ATOM 669 N N . LYS A 1 87 ? 4.212 -15.037 -15.950 1.00 66.94 87 LYS A N 1
ATOM 670 C CA . LYS A 1 87 ? 3.784 -15.028 -17.353 1.00 66.94 87 LYS A CA 1
ATOM 671 C C . LYS A 1 87 ? 3.517 -16.475 -17.782 1.00 66.94 87 LYS A C 1
ATOM 673 O O . LYS A 1 87 ? 4.360 -17.112 -18.395 1.00 66.94 87 LYS A O 1
ATOM 678 N N . GLY A 1 88 ? 2.402 -17.035 -17.321 1.00 57.91 88 GLY A N 1
ATOM 679 C CA . GLY A 1 88 ? 2.043 -18.428 -17.573 1.00 57.91 88 GLY A CA 1
ATOM 680 C C . GLY A 1 88 ? 1.147 -18.595 -18.797 1.00 57.91 88 GLY A C 1
ATOM 681 O O . GLY A 1 88 ? 0.248 -17.791 -19.023 1.00 57.91 88 GLY A O 1
ATOM 682 N N . ASP A 1 89 ? 1.340 -19.703 -19.509 1.00 60.72 89 ASP A N 1
ATOM 683 C CA . ASP A 1 89 ? 0.514 -20.182 -20.634 1.00 60.72 89 ASP A CA 1
ATOM 684 C C . ASP A 1 89 ? -0.903 -20.617 -20.192 1.00 60.72 89 ASP A C 1
ATOM 686 O O . ASP A 1 89 ? -1.778 -20.918 -21.001 1.00 60.72 89 ASP A O 1
ATOM 690 N N . GLN A 1 90 ? -1.126 -20.648 -18.877 1.00 61.94 90 GLN A N 1
ATOM 691 C CA . GLN A 1 90 ? -2.380 -20.954 -18.199 1.00 61.94 90 GLN A CA 1
ATOM 692 C C . GLN A 1 90 ? -3.102 -19.645 -17.851 1.00 61.94 90 GLN A C 1
ATOM 694 O O . GLN A 1 90 ? -2.463 -18.724 -17.354 1.00 61.94 90 GLN A O 1
ATOM 699 N N . ASN A 1 91 ? -4.427 -19.595 -18.047 1.00 66.94 91 ASN A N 1
ATOM 700 C CA . ASN A 1 91 ? -5.381 -18.459 -17.972 1.00 66.94 91 ASN A CA 1
ATOM 701 C C . ASN A 1 91 ? -5.301 -17.443 -16.796 1.00 66.94 91 ASN A C 1
ATOM 703 O O . ASN A 1 91 ? -6.151 -16.555 -16.685 1.00 66.94 91 ASN A O 1
ATOM 707 N N . SER A 1 92 ? -4.326 -17.538 -15.901 1.00 76.19 92 SER A N 1
ATOM 708 C CA . SER A 1 92 ? -4.059 -16.578 -14.838 1.00 76.19 92 SER A CA 1
ATOM 709 C C . SER A 1 92 ? -3.534 -15.255 -15.411 1.00 76.19 92 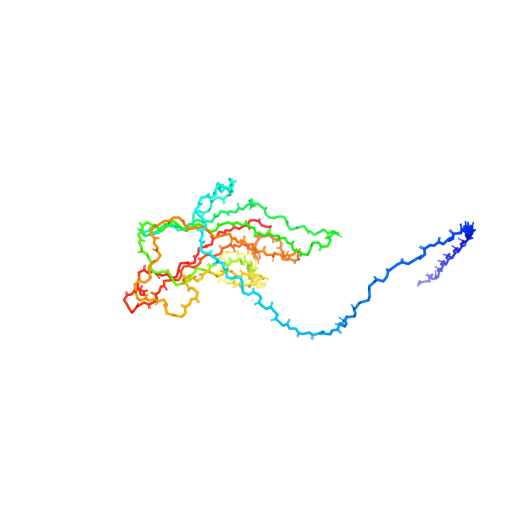SER A C 1
ATOM 711 O O . SER A 1 92 ? -2.353 -15.101 -15.716 1.00 76.19 92 SER A O 1
ATOM 713 N N . LYS A 1 93 ? -4.426 -14.269 -15.546 1.00 88.44 93 LYS A N 1
ATOM 714 C CA . LYS A 1 93 ? -4.071 -12.889 -15.930 1.00 88.44 93 LYS A CA 1
ATOM 715 C C . LYS A 1 93 ? -3.534 -12.053 -14.762 1.00 88.44 93 LYS A C 1
ATOM 717 O O . LYS A 1 93 ? -3.020 -10.960 -14.996 1.00 88.44 93 LYS A O 1
ATOM 722 N N . PHE A 1 94 ? -3.676 -12.544 -13.529 1.00 90.44 94 PHE A N 1
ATOM 723 C CA . PHE A 1 94 ? -3.389 -11.783 -12.319 1.00 90.44 94 PHE A CA 1
ATOM 724 C C . PHE A 1 94 ? -2.637 -12.604 -11.273 1.00 90.44 94 PHE A C 1
ATOM 726 O O . PHE A 1 94 ? -2.946 -13.774 -11.050 1.00 90.44 94 PHE A O 1
ATOM 733 N N . THR A 1 95 ? -1.724 -11.951 -10.563 1.00 90.31 95 THR A N 1
ATOM 734 C CA . THR A 1 95 ? -1.042 -12.469 -9.379 1.00 90.31 95 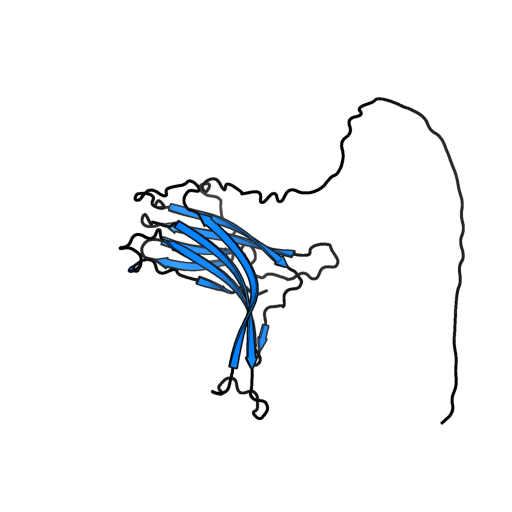THR A CA 1
ATOM 735 C C . THR A 1 95 ? -1.664 -11.838 -8.128 1.00 90.31 95 THR A C 1
ATOM 737 O O . THR A 1 95 ? -1.712 -10.610 -8.017 1.00 90.31 95 THR A O 1
ATOM 740 N N . PRO A 1 96 ? -2.198 -12.636 -7.185 1.00 92.06 96 PRO A N 1
ATOM 741 C CA . PRO A 1 96 ? -2.789 -12.106 -5.967 1.00 92.06 96 PRO A CA 1
ATOM 742 C C . PRO A 1 96 ? -1.707 -11.687 -4.968 1.00 92.06 96 PRO A C 1
ATOM 744 O O . PRO A 1 96 ? -0.774 -12.437 -4.701 1.00 92.06 96 PRO A O 1
ATOM 747 N N . VAL A 1 97 ? -1.894 -10.525 -4.348 1.00 91.88 97 VAL A N 1
ATOM 748 C CA . VAL A 1 97 ? -1.107 -10.063 -3.199 1.00 91.88 97 VAL A CA 1
ATOM 749 C C . VAL A 1 97 ? -2.007 -10.006 -1.994 1.00 91.88 97 VAL A C 1
ATOM 751 O O . VAL A 1 97 ? -3.002 -9.281 -1.998 1.00 91.88 97 VAL A O 1
ATOM 754 N N . ARG A 1 98 ? -1.673 -10.796 -0.978 1.00 94.00 98 ARG A N 1
ATOM 755 C CA . ARG A 1 98 ? -2.539 -11.034 0.174 1.00 94.00 98 ARG A CA 1
ATOM 756 C C . ARG A 1 98 ? -1.799 -10.762 1.469 1.00 94.00 98 ARG A C 1
ATOM 758 O O . ARG A 1 98 ? -0.596 -11.002 1.581 1.00 94.00 98 ARG A O 1
ATOM 765 N N . GLY A 1 99 ? -2.548 -10.306 2.457 1.00 94.50 99 GLY A N 1
ATOM 766 C CA . GLY A 1 99 ? -2.009 -10.027 3.772 1.00 94.50 99 GLY A CA 1
ATOM 767 C C . GLY A 1 99 ? -3.065 -9.514 4.730 1.00 94.50 99 GLY A C 1
ATOM 768 O O . GLY A 1 99 ? -4.266 -9.529 4.448 1.00 94.50 99 GLY A O 1
ATOM 769 N N . TYR A 1 100 ? -2.577 -9.032 5.863 1.00 94.50 100 TYR A N 1
ATOM 770 C CA . TYR A 1 100 ? -3.371 -8.442 6.920 1.00 94.50 100 TYR A CA 1
ATOM 771 C C . TYR A 1 100 ? -2.799 -7.083 7.302 1.00 94.50 100 TYR A C 1
ATOM 773 O O . TYR A 1 100 ? -1.591 -6.928 7.477 1.00 94.50 100 TYR A O 1
ATOM 781 N N . LEU A 1 101 ? -3.675 -6.099 7.458 1.00 94.38 101 LEU A N 1
ATOM 782 C CA . LEU A 1 101 ? -3.360 -4.849 8.132 1.00 94.38 101 LEU A CA 1
ATOM 783 C C . LEU A 1 101 ? -3.806 -4.972 9.587 1.00 94.38 101 LEU A C 1
ATOM 785 O O . LEU A 1 101 ? -4.985 -5.195 9.847 1.00 94.38 101 LEU A O 1
ATOM 789 N N . SER A 1 102 ? -2.885 -4.812 10.525 1.00 93.69 102 SER A N 1
ATOM 790 C CA . SER A 1 102 ? -3.153 -4.885 11.957 1.00 93.69 102 SER A CA 1
ATOM 791 C C . SER A 1 102 ? -3.011 -3.510 12.597 1.00 93.69 102 SER A C 1
ATOM 793 O O . SER A 1 102 ? -2.011 -2.817 12.412 1.00 93.69 102 SER A O 1
ATOM 795 N N . ILE A 1 103 ? -4.021 -3.122 13.372 1.00 92.56 103 ILE A N 1
ATOM 796 C CA . ILE A 1 103 ? -4.060 -1.883 14.146 1.00 92.56 103 ILE A CA 1
ATOM 797 C C . ILE A 1 103 ? -4.210 -2.255 15.614 1.00 92.56 103 ILE A C 1
ATOM 799 O O . ILE A 1 103 ? -5.254 -2.756 16.023 1.00 92.56 103 ILE A O 1
ATOM 803 N N . ASN A 1 104 ? -3.184 -1.992 16.414 1.00 93.56 104 ASN A N 1
ATOM 804 C CA . ASN A 1 104 ? -3.242 -2.155 17.860 1.00 93.56 104 ASN A CA 1
ATOM 805 C C . ASN A 1 104 ? -3.538 -0.804 18.513 1.00 93.56 104 ASN A C 1
ATOM 807 O O . ASN A 1 104 ? -2.649 0.032 18.667 1.00 93.56 104 ASN A O 1
ATOM 811 N N . VAL A 1 105 ? -4.790 -0.568 18.889 1.00 92.44 105 VAL A N 1
ATOM 812 C CA . VAL A 1 105 ? -5.232 0.659 19.552 1.00 92.44 105 VAL A CA 1
ATOM 813 C C . VAL A 1 105 ? -4.939 0.552 21.046 1.00 92.44 105 VAL A C 1
ATOM 815 O O . VAL A 1 105 ? -5.584 -0.204 21.769 1.00 92.44 105 VAL A O 1
ATOM 818 N N . ARG A 1 106 ? -3.982 1.348 21.531 1.00 92.31 106 ARG A N 1
ATOM 819 C CA . ARG A 1 106 ? -3.587 1.432 22.948 1.00 92.31 106 ARG A CA 1
ATOM 820 C C . ARG A 1 106 ? -4.484 2.370 23.752 1.00 92.31 106 ARG A C 1
ATOM 822 O O . ARG A 1 106 ? -4.712 2.135 24.940 1.00 92.31 106 ARG A O 1
ATOM 829 N N . LYS A 1 107 ? -4.977 3.434 23.111 1.00 90.75 107 LYS A N 1
ATOM 830 C CA . LYS A 1 107 ? -5.902 4.425 23.679 1.00 90.75 107 LYS A CA 1
ATOM 831 C C . LYS A 1 107 ? -7.010 4.726 22.670 1.00 90.75 107 LYS A C 1
ATOM 833 O O . LYS A 1 107 ? -6.678 4.853 21.491 1.00 90.75 107 LYS A O 1
ATOM 838 N N . PRO A 1 108 ? -8.272 4.901 23.107 1.00 89.31 108 PRO A N 1
ATOM 839 C CA . PRO A 1 108 ? -9.366 5.219 22.200 1.00 89.31 108 PRO A CA 1
ATOM 840 C C . PRO A 1 108 ? -9.027 6.383 21.260 1.00 89.31 108 PRO A C 1
ATOM 842 O O . PRO A 1 108 ? -8.531 7.428 21.693 1.00 89.31 108 PRO A O 1
ATOM 845 N N . VAL A 1 109 ? -9.256 6.192 19.961 1.00 87.81 109 VAL A N 1
ATOM 846 C CA . VAL A 1 109 ? -8.840 7.128 18.904 1.00 87.81 109 VAL A CA 1
ATOM 847 C C . VAL A 1 109 ? -9.977 7.346 17.913 1.00 87.81 109 VAL A C 1
ATOM 849 O O . VAL A 1 109 ? -10.751 6.441 17.639 1.00 87.81 109 VAL A O 1
ATOM 852 N N . ARG A 1 110 ? -10.114 8.554 17.364 1.00 84.81 110 ARG A N 1
ATOM 853 C CA . ARG A 1 110 ? -11.153 8.852 16.368 1.00 84.81 110 ARG A CA 1
ATOM 854 C C . ARG A 1 110 ? -10.587 8.667 14.970 1.00 84.81 110 ARG A C 1
ATOM 856 O O . ARG A 1 110 ? -9.918 9.563 14.463 1.00 84.81 110 ARG A O 1
ATOM 863 N N . ILE A 1 111 ? -10.860 7.520 14.361 1.00 85.31 111 ILE A N 1
ATOM 864 C CA . ILE A 1 111 ? -10.470 7.198 12.984 1.00 85.31 111 ILE A CA 1
ATOM 865 C C . ILE A 1 111 ? -11.737 7.200 12.133 1.00 85.31 111 ILE A C 1
ATOM 867 O O . ILE A 1 111 ? -12.706 6.533 12.482 1.00 85.31 111 ILE A O 1
ATOM 871 N N . SER A 1 112 ? -11.745 7.962 11.041 1.00 84.31 112 SER A N 1
ATOM 872 C CA . SER A 1 112 ? -12.860 7.989 10.090 1.00 84.31 112 SER A CA 1
ATOM 873 C C . SER A 1 112 ? -12.715 6.874 9.060 1.00 84.31 112 SER A C 1
ATOM 875 O O . SER A 1 112 ? -13.629 6.074 8.849 1.00 84.31 112 SER A O 1
ATOM 877 N N . THR A 1 113 ? -11.541 6.801 8.434 1.00 88.38 113 THR A N 1
ATOM 878 C CA . THR A 1 113 ? -11.257 5.853 7.360 1.00 88.38 113 THR A CA 1
ATOM 879 C C . THR A 1 113 ? -9.825 5.359 7.439 1.00 88.38 113 THR A C 1
ATOM 881 O O . THR A 1 113 ? -8.905 6.150 7.638 1.00 88.38 113 THR A O 1
ATOM 884 N N . ILE A 1 114 ? -9.637 4.073 7.184 1.00 90.69 114 ILE A N 1
ATOM 885 C CA . ILE A 1 114 ? -8.337 3.455 6.951 1.00 90.69 114 ILE A CA 1
ATOM 886 C C . ILE A 1 114 ? -8.272 3.123 5.464 1.00 90.69 114 ILE A C 1
ATOM 888 O O . ILE A 1 114 ? -9.176 2.480 4.935 1.00 90.69 114 ILE A O 1
ATOM 892 N N . CYS A 1 115 ? -7.228 3.575 4.785 1.00 93.69 115 CYS A N 1
ATOM 893 C CA . CYS A 1 115 ? -6.994 3.329 3.372 1.00 93.69 115 CYS A CA 1
ATOM 894 C C . CYS A 1 115 ? -5.689 2.548 3.217 1.00 93.69 115 CYS A C 1
ATOM 896 O O . CYS A 1 115 ? -4.674 2.950 3.773 1.00 93.69 115 CYS A O 1
ATOM 898 N N . LEU A 1 116 ? -5.720 1.445 2.479 1.00 94.94 116 LEU A N 1
ATOM 899 C CA . LEU A 1 116 ? -4.545 0.689 2.061 1.00 94.94 116 LEU A CA 1
ATOM 900 C C . LEU A 1 116 ? -4.480 0.745 0.538 1.00 94.94 116 LEU A C 1
ATOM 902 O O . LEU A 1 116 ? -5.445 0.379 -0.134 1.00 94.94 116 LEU A O 1
ATOM 906 N N . GLN A 1 117 ? -3.352 1.170 -0.009 1.00 95.44 117 GLN A N 1
ATOM 907 C CA . GLN A 1 117 ? -3.127 1.242 -1.443 1.00 95.44 117 GLN A CA 1
ATOM 908 C C . GLN A 1 117 ? -1.925 0.394 -1.816 1.00 95.44 117 GLN A C 1
ATOM 910 O O . GLN A 1 117 ? -0.904 0.429 -1.142 1.00 95.44 117 GLN A O 1
ATOM 915 N N . PHE A 1 118 ? -2.048 -0.356 -2.900 1.00 94.44 118 PHE A N 1
ATOM 916 C CA . PHE A 1 118 ? -0.927 -1.004 -3.552 1.00 94.44 118 PHE A CA 1
ATOM 917 C C . PHE A 1 118 ? -0.569 -0.204 -4.800 1.00 94.44 118 PHE A C 1
ATOM 919 O O . PHE A 1 118 ? -1.417 -0.031 -5.679 1.00 94.44 118 PHE A O 1
ATOM 926 N N . ASN A 1 119 ? 0.657 0.309 -4.843 1.00 94.81 119 ASN A N 1
ATOM 927 C CA . ASN A 1 119 ? 1.131 1.233 -5.863 1.00 94.81 119 ASN A CA 1
ATOM 928 C C . ASN A 1 119 ? 2.346 0.656 -6.587 1.00 94.81 119 ASN A C 1
ATOM 930 O O . ASN A 1 119 ? 3.217 0.051 -5.964 1.00 94.81 119 ASN A O 1
ATOM 934 N N . GLY A 1 120 ? 2.402 0.889 -7.893 1.00 94.75 120 GLY A N 1
ATOM 935 C CA . GLY A 1 120 ? 3.590 0.759 -8.720 1.00 94.75 120 GLY A CA 1
ATOM 936 C C . GLY A 1 120 ? 3.953 2.120 -9.297 1.00 94.75 120 GLY A C 1
ATOM 937 O O . GLY A 1 120 ? 3.106 2.782 -9.904 1.00 94.75 120 GLY A O 1
ATOM 938 N N . GLU A 1 121 ? 5.206 2.522 -9.131 1.00 95.69 121 GLU A N 1
ATOM 939 C CA . GLU A 1 121 ? 5.752 3.784 -9.630 1.00 95.69 121 GLU A CA 1
ATOM 940 C C . GLU A 1 121 ? 6.927 3.508 -10.574 1.00 95.69 121 GLU A C 1
ATOM 942 O O . GLU A 1 121 ? 7.855 2.772 -10.230 1.00 95.69 121 GLU A O 1
ATOM 947 N N . LEU A 1 122 ? 6.893 4.132 -11.753 1.00 96.00 122 LEU A N 1
ATOM 948 C CA . LEU A 1 122 ? 8.014 4.215 -12.682 1.00 96.00 122 LEU A CA 1
ATOM 949 C C . LEU A 1 122 ? 8.674 5.585 -12.539 1.00 96.00 122 LEU A C 1
ATOM 951 O O . LEU A 1 122 ? 8.080 6.613 -12.859 1.00 96.00 122 LEU A O 1
ATOM 955 N N . ASN A 1 123 ? 9.923 5.592 -12.103 1.00 95.12 123 ASN A N 1
ATOM 956 C CA . ASN A 1 123 ? 10.770 6.770 -12.011 1.00 95.12 123 ASN A CA 1
ATOM 957 C C . ASN A 1 123 ? 11.736 6.776 -13.193 1.00 95.12 123 ASN A C 1
ATOM 959 O O . ASN A 1 123 ? 12.489 5.825 -13.374 1.00 95.12 123 ASN A O 1
ATOM 963 N N . ILE A 1 124 ? 11.740 7.850 -13.974 1.00 94.94 124 ILE A N 1
ATOM 964 C CA . ILE A 1 124 ? 12.630 8.055 -15.120 1.00 94.94 124 ILE A CA 1
ATOM 965 C C . ILE A 1 124 ? 13.573 9.211 -14.800 1.00 94.94 124 ILE A C 1
ATOM 967 O O . ILE A 1 124 ? 13.132 10.288 -14.393 1.00 94.94 124 ILE A O 1
ATOM 971 N N . ILE A 1 125 ? 14.864 8.987 -15.018 1.00 93.81 125 ILE A N 1
ATOM 972 C CA . ILE A 1 125 ? 15.947 9.951 -14.848 1.00 93.81 125 ILE A CA 1
ATOM 973 C C . ILE A 1 125 ? 16.426 10.357 -16.244 1.00 93.81 125 ILE A C 1
ATOM 975 O O . ILE A 1 125 ? 16.944 9.541 -17.006 1.00 93.81 125 ILE A O 1
ATOM 979 N N . MET A 1 126 ? 16.227 11.625 -16.595 1.00 92.88 126 MET A N 1
ATOM 980 C CA . MET A 1 126 ? 16.613 12.184 -17.889 1.00 92.88 126 MET A CA 1
ATOM 981 C C . MET A 1 126 ? 17.949 12.916 -17.768 1.00 92.88 126 MET A C 1
ATOM 983 O O . MET A 1 126 ? 18.099 13.810 -16.930 1.00 92.88 126 MET A O 1
ATOM 987 N N . PHE A 1 127 ? 18.893 12.558 -18.640 1.00 91.62 127 PHE A N 1
ATOM 988 C CA . PHE A 1 127 ? 20.208 13.189 -18.741 1.00 91.62 127 PHE A CA 1
ATOM 989 C C . PHE A 1 127 ? 20.277 14.133 -19.951 1.00 91.62 127 PHE A C 1
ATOM 991 O O . PHE A 1 127 ? 19.672 13.838 -20.986 1.00 91.62 127 PHE A O 1
ATOM 998 N N . PRO A 1 128 ? 21.021 15.251 -19.859 1.00 90.75 128 PRO A N 1
ATOM 999 C CA . PRO A 1 128 ? 21.315 16.097 -21.012 1.00 90.75 128 PRO A CA 1
ATOM 1000 C C . PRO A 1 128 ? 22.053 15.316 -22.105 1.00 90.75 128 PRO A C 1
ATOM 1002 O O . PRO A 1 128 ? 22.929 14.511 -21.804 1.00 90.75 128 PRO A O 1
ATOM 1005 N N . LYS A 1 129 ? 21.732 15.585 -23.375 1.00 88.38 129 LYS A N 1
ATOM 1006 C CA . LYS A 1 129 ? 22.300 14.869 -24.532 1.00 88.38 129 LYS A CA 1
ATOM 1007 C C . LYS A 1 129 ? 23.823 15.014 -24.643 1.00 88.38 129 LYS A C 1
ATOM 1009 O O . LYS A 1 129 ? 24.492 14.080 -25.073 1.00 88.38 129 LYS A O 1
ATOM 1014 N N . ASP A 1 130 ? 24.344 16.173 -24.254 1.00 91.94 130 ASP A N 1
ATOM 1015 C CA . ASP A 1 130 ? 25.743 16.552 -24.477 1.00 91.94 130 ASP A CA 1
ATOM 1016 C C . ASP A 1 130 ? 26.662 16.199 -23.299 1.00 91.94 130 ASP A C 1
ATOM 1018 O O . ASP A 1 130 ? 27.842 16.545 -23.299 1.00 91.94 130 ASP A O 1
ATOM 1022 N N . LEU A 1 131 ? 26.133 15.525 -22.273 1.00 86.88 131 LEU A N 1
ATOM 1023 C CA . LEU A 1 131 ? 26.881 15.157 -21.078 1.00 86.88 131 LEU A CA 1
ATOM 1024 C C . LEU A 1 131 ? 26.794 13.649 -20.828 1.00 86.88 131 LEU A C 1
ATOM 1026 O O . LEU A 1 131 ? 25.751 13.039 -21.070 1.00 86.88 131 LEU A O 1
ATOM 1030 N N . PRO A 1 132 ? 27.868 13.031 -20.305 1.00 87.94 132 PRO A N 1
ATOM 1031 C CA . PRO A 1 132 ? 27.800 11.645 -19.876 1.00 87.94 132 PRO A CA 1
ATOM 1032 C C . PRO A 1 132 ? 26.763 11.490 -18.748 1.00 87.94 132 PRO A C 1
ATOM 1034 O O . PRO A 1 132 ? 26.596 12.415 -17.942 1.00 87.94 132 PRO A O 1
ATOM 1037 N N . PRO A 1 133 ? 26.089 10.328 -18.645 1.00 88.38 133 PRO A N 1
ATOM 1038 C CA . PRO A 1 133 ? 25.158 10.055 -17.558 1.00 88.38 133 PRO A CA 1
ATOM 1039 C C . PRO A 1 133 ? 25.867 10.177 -16.207 1.00 88.38 133 PRO A C 1
ATOM 1041 O O . PRO A 1 133 ? 26.692 9.341 -15.842 1.00 88.38 133 PRO A O 1
ATOM 1044 N N . ASN A 1 134 ? 25.561 11.240 -15.468 1.00 88.25 134 ASN A N 1
ATOM 1045 C CA . ASN A 1 134 ? 26.089 11.477 -14.133 1.00 88.25 134 ASN A CA 1
ATOM 1046 C C . ASN A 1 134 ? 24.908 11.679 -13.181 1.00 88.25 134 ASN A C 1
ATOM 1048 O O . ASN A 1 134 ? 24.282 12.736 -13.271 1.00 88.25 134 ASN A O 1
ATOM 1052 N N . PRO A 1 135 ? 24.605 10.719 -12.284 1.00 83.88 135 PRO A N 1
ATOM 1053 C CA . PRO A 1 135 ? 23.466 10.783 -11.365 1.00 83.88 135 PRO A CA 1
ATOM 1054 C C . PRO A 1 135 ? 23.576 11.901 -10.315 1.00 83.88 135 PRO A C 1
ATOM 1056 O O . PRO A 1 135 ? 22.591 12.211 -9.653 1.00 83.88 135 PRO A O 1
ATOM 1059 N N . SER A 1 136 ? 24.741 12.540 -10.190 1.00 86.19 136 SER A N 1
ATOM 1060 C CA . SER A 1 136 ? 24.972 13.685 -9.302 1.00 86.19 136 SER A CA 1
ATOM 1061 C C . SER A 1 136 ? 24.914 15.034 -10.029 1.00 86.19 136 SER A C 1
ATOM 1063 O O . SER A 1 136 ? 25.206 16.069 -9.433 1.00 86.19 136 SER A O 1
ATOM 1065 N N . SER A 1 137 ? 24.594 15.052 -11.328 1.00 87.56 137 SER A N 1
ATOM 1066 C CA . SER A 1 137 ? 24.517 16.292 -12.102 1.00 87.56 137 SER A CA 1
ATOM 1067 C C . SER A 1 137 ? 23.312 17.143 -11.674 1.00 87.56 137 SER A C 1
ATOM 1069 O O . SER A 1 137 ? 22.201 16.622 -11.575 1.00 87.56 137 SER A O 1
ATOM 1071 N N . PRO A 1 138 ? 23.473 18.469 -11.507 1.00 87.06 138 PRO A N 1
ATOM 1072 C CA . PRO A 1 138 ? 22.356 19.361 -11.189 1.00 87.06 138 PRO A CA 1
ATOM 1073 C C . PRO A 1 138 ? 21.358 19.512 -12.351 1.00 87.06 138 PRO A C 1
ATOM 1075 O O . PRO A 1 138 ? 20.275 20.055 -12.167 1.00 87.06 138 PRO A O 1
ATOM 1078 N N . HIS A 1 139 ? 21.709 19.031 -13.548 1.00 86.38 139 HIS A N 1
ATOM 1079 C CA . HIS A 1 139 ? 20.888 19.128 -14.760 1.00 86.38 139 HIS A CA 1
ATOM 1080 C C . HIS A 1 139 ? 19.992 17.904 -14.992 1.00 86.38 139 HIS A C 1
ATOM 1082 O O . HIS A 1 139 ? 19.410 17.756 -16.066 1.00 86.38 139 HIS A O 1
ATOM 1088 N N . ILE A 1 140 ? 19.915 16.997 -14.020 1.00 90.06 140 ILE A N 1
ATOM 1089 C CA . ILE A 1 140 ? 19.042 15.832 -14.099 1.00 90.06 140 ILE A CA 1
ATOM 1090 C C . ILE A 1 140 ? 17.596 16.270 -13.928 1.00 90.06 140 ILE A C 1
ATOM 1092 O O . ILE A 1 140 ? 17.256 17.016 -13.010 1.00 90.06 140 ILE A O 1
ATOM 1096 N N . LYS A 1 141 ? 16.724 15.723 -14.773 1.00 90.69 141 LYS A N 1
ATOM 1097 C CA . LYS A 1 141 ? 15.282 15.808 -14.566 1.00 90.69 141 LYS A CA 1
ATOM 1098 C C . LYS A 1 141 ? 14.737 14.435 -14.209 1.00 90.69 141 LYS A C 1
ATOM 1100 O O . LYS A 1 141 ? 14.823 13.506 -15.006 1.00 90.69 141 LYS A O 1
ATOM 1105 N N . THR A 1 142 ? 14.121 14.335 -13.039 1.00 91.62 142 THR A N 1
ATOM 1106 C CA . THR A 1 142 ? 13.413 13.127 -12.609 1.00 91.62 142 THR A CA 1
ATOM 1107 C C . THR A 1 142 ? 11.922 13.293 -12.866 1.00 91.62 142 THR A C 1
ATOM 1109 O O . THR A 1 142 ? 11.346 14.343 -12.583 1.00 91.62 142 THR A O 1
ATOM 1112 N N . SER A 1 143 ? 11.285 12.276 -13.437 1.00 93.44 143 SER A N 1
ATOM 1113 C CA . SER A 1 143 ? 9.832 12.213 -13.628 1.00 93.44 143 SER A CA 1
ATOM 1114 C C . SER A 1 143 ? 9.310 10.894 -13.075 1.00 93.44 143 SER A C 1
ATOM 1116 O O . SER A 1 143 ? 9.914 9.854 -13.317 1.00 93.44 143 SER A O 1
ATOM 1118 N N . SER A 1 144 ? 8.208 10.938 -12.330 1.00 93.81 144 SER A N 1
ATOM 1119 C CA . SER A 1 144 ? 7.579 9.758 -11.735 1.00 93.81 144 SER A CA 1
ATOM 1120 C C . SER A 1 144 ? 6.184 9.567 -12.315 1.00 93.81 144 SER A C 1
ATOM 1122 O O . SER A 1 144 ? 5.438 10.539 -12.464 1.00 93.81 144 SER A O 1
ATOM 1124 N N . PHE A 1 145 ? 5.844 8.329 -12.662 1.00 93.44 145 PHE A N 1
ATOM 1125 C CA . PHE A 1 145 ? 4.581 7.963 -13.288 1.00 93.44 145 PHE A CA 1
ATOM 1126 C C . PHE A 1 145 ? 3.952 6.779 -12.546 1.00 93.44 145 PHE A C 1
ATOM 1128 O O . PHE A 1 145 ? 4.623 5.759 -12.357 1.00 93.44 145 PHE A O 1
ATOM 1135 N N . PRO A 1 146 ? 2.669 6.860 -12.154 1.00 94.38 146 PRO A N 1
ATOM 1136 C CA . PRO A 1 146 ? 1.968 5.706 -11.616 1.00 94.38 146 PRO A CA 1
ATOM 1137 C C . PRO A 1 146 ? 1.723 4.701 -12.746 1.00 94.38 146 PRO A C 1
ATOM 1139 O O . PRO A 1 146 ? 1.095 5.023 -13.753 1.00 94.38 146 PRO A O 1
ATOM 1142 N N . ILE A 1 147 ? 2.213 3.476 -12.577 1.00 94.12 147 ILE A N 1
ATOM 1143 C CA . ILE A 1 147 ? 1.978 2.372 -13.523 1.00 94.12 147 ILE A CA 1
ATOM 1144 C C . ILE A 1 147 ? 0.845 1.457 -13.061 1.00 94.12 147 ILE A C 1
ATOM 1146 O O . ILE A 1 147 ? 0.204 0.791 -13.872 1.00 94.12 147 ILE A O 1
ATOM 1150 N N . PHE A 1 148 ? 0.586 1.427 -11.755 1.00 92.38 148 PHE A N 1
ATOM 1151 C CA . PHE A 1 148 ? -0.438 0.593 -11.152 1.00 92.38 148 PHE A CA 1
ATOM 1152 C C . PHE A 1 148 ? -0.891 1.202 -9.823 1.00 92.38 148 PHE A C 1
ATOM 1154 O O . PHE A 1 148 ? -0.057 1.578 -9.004 1.00 92.38 148 PHE A O 1
ATOM 1161 N N . THR A 1 149 ? -2.200 1.238 -9.573 1.00 94.81 149 THR A N 1
ATOM 1162 C CA . THR A 1 149 ? -2.752 1.603 -8.263 1.00 94.81 149 THR A CA 1
ATOM 1163 C C . THR A 1 149 ? -4.015 0.800 -7.995 1.00 94.81 149 THR A C 1
ATOM 1165 O O . THR A 1 149 ? -4.950 0.803 -8.796 1.00 94.81 149 THR A O 1
ATOM 1168 N N . GLN A 1 150 ? -4.086 0.163 -6.830 1.00 95.62 150 GLN A N 1
ATOM 1169 C CA . GLN A 1 150 ? -5.313 -0.450 -6.333 1.00 95.62 150 GLN A CA 1
ATOM 1170 C C . GLN A 1 150 ? -5.528 -0.057 -4.875 1.00 95.62 150 GLN A C 1
ATOM 1172 O O . GLN A 1 150 ? -4.590 -0.025 -4.091 1.00 95.62 150 GLN A O 1
ATOM 1177 N N . THR A 1 151 ? -6.768 0.264 -4.507 1.00 96.00 151 THR A N 1
ATOM 1178 C CA . THR A 1 151 ? -7.100 0.807 -3.182 1.00 96.00 151 THR A CA 1
ATOM 1179 C C . THR A 1 151 ? -8.128 -0.065 -2.466 1.00 96.00 151 THR A C 1
ATOM 1181 O O . THR A 1 151 ? -9.092 -0.542 -3.066 1.00 96.00 151 THR A O 1
ATOM 1184 N N . ARG A 1 152 ? -7.934 -0.250 -1.160 1.00 95.19 152 ARG A N 1
ATOM 1185 C CA . ARG A 1 152 ? -8.900 -0.800 -0.208 1.00 95.19 152 ARG A CA 1
ATOM 1186 C C . ARG A 1 152 ? -9.163 0.232 0.877 1.00 95.19 152 ARG A C 1
ATOM 1188 O O . ARG A 1 152 ? -8.246 0.897 1.346 1.00 95.19 152 ARG A O 1
ATOM 1195 N N . THR A 1 153 ? -10.419 0.362 1.283 1.00 93.81 153 THR A N 1
ATOM 1196 C CA . THR A 1 153 ? -10.818 1.340 2.295 1.00 93.81 153 THR A CA 1
ATOM 1197 C C . THR A 1 153 ? -11.762 0.699 3.295 1.00 93.81 153 THR A C 1
ATOM 1199 O O . THR A 1 153 ? -12.750 0.079 2.907 1.00 93.81 153 THR A O 1
ATOM 1202 N N . TRP A 1 154 ? -11.483 0.905 4.577 1.00 92.00 154 TRP A N 1
ATOM 1203 C CA . TRP A 1 154 ? -12.347 0.530 5.688 1.00 92.00 154 TRP A CA 1
ATOM 1204 C C . TRP A 1 154 ? -12.840 1.797 6.376 1.00 92.00 154 TRP A C 1
ATOM 1206 O O . TRP A 1 154 ? -12.044 2.638 6.798 1.00 92.00 154 TRP A O 1
ATOM 1216 N N . LYS A 1 155 ? -14.160 1.954 6.468 1.00 87.88 155 LYS A N 1
ATOM 1217 C CA . LYS A 1 155 ? -14.791 3.064 7.188 1.00 87.88 155 LYS A CA 1
ATOM 1218 C C . LYS A 1 155 ? -15.165 2.604 8.588 1.00 87.88 155 LYS A C 1
ATOM 1220 O O . LYS A 1 155 ? -15.706 1.512 8.759 1.00 87.88 155 LYS A O 1
ATOM 1225 N N . TYR A 1 156 ? -14.895 3.438 9.586 1.00 75.81 156 TYR A N 1
ATOM 1226 C CA . TYR A 1 156 ? -15.372 3.176 10.936 1.00 75.81 156 TYR A CA 1
ATOM 1227 C C . TYR A 1 156 ? -16.861 3.535 11.020 1.00 75.81 156 TYR A C 1
ATOM 1229 O O . TYR A 1 156 ? -17.207 4.711 10.954 1.00 75.81 156 TYR A O 1
ATOM 1237 N N . LYS A 1 157 ? -17.714 2.505 11.146 1.00 72.56 157 LYS A N 1
ATOM 1238 C CA . LYS A 1 157 ? -19.190 2.546 11.074 1.00 72.56 157 LYS A CA 1
ATOM 1239 C C . LYS A 1 157 ? -19.723 3.014 9.703 1.00 72.56 157 LYS A C 1
ATOM 1241 O O . LYS A 1 157 ? -19.496 4.131 9.257 1.00 72.56 157 LYS A O 1
ATOM 1246 N N . ASN A 1 158 ? -20.476 2.140 9.029 1.00 59.97 158 ASN A N 1
ATOM 1247 C CA . ASN A 1 158 ? -20.983 2.366 7.665 1.00 59.97 158 ASN A CA 1
ATOM 1248 C C . ASN A 1 158 ? -22.206 3.301 7.573 1.00 59.97 158 ASN A C 1
ATOM 1250 O O . ASN A 1 158 ? -22.576 3.684 6.466 1.00 59.97 158 ASN A O 1
ATOM 1254 N N . ASN A 1 159 ? -22.824 3.684 8.695 1.00 51.72 159 ASN A N 1
ATOM 1255 C CA . ASN A 1 159 ? -24.107 4.389 8.700 1.00 51.72 159 ASN A CA 1
ATOM 1256 C C . ASN A 1 159 ? -23.969 5.868 9.076 1.00 51.72 159 ASN A C 1
ATOM 1258 O O . ASN A 1 159 ? -23.187 6.246 9.946 1.00 51.72 159 ASN A O 1
ATOM 1262 N N . HIS A 1 160 ? -24.745 6.694 8.374 1.00 51.72 160 HIS A N 1
ATOM 1263 C CA . HIS A 1 160 ? -24.781 8.148 8.470 1.00 51.72 160 HIS A CA 1
ATOM 1264 C C . HIS A 1 160 ? -24.791 8.644 9.924 1.00 51.72 160 HIS A C 1
ATOM 1266 O O . HIS A 1 160 ? -25.717 8.348 10.674 1.00 51.72 160 HIS A O 1
ATOM 1272 N N . LYS A 1 161 ? -23.791 9.479 10.248 1.00 55.47 161 LYS A N 1
ATOM 1273 C CA . LYS A 1 161 ? -23.467 10.085 11.554 1.00 55.47 161 LYS A CA 1
ATOM 1274 C C . LYS A 1 161 ? -22.588 9.198 12.443 1.00 55.47 161 LYS A C 1
ATOM 1276 O O . LYS A 1 161 ? -23.047 8.638 13.430 1.00 55.47 161 LYS A O 1
ATOM 1281 N N . VAL A 1 162 ? -21.286 9.177 12.136 1.00 56.94 162 VAL A N 1
ATOM 1282 C CA . VAL A 1 162 ? -20.255 8.980 13.168 1.00 56.94 162 VAL A CA 1
ATOM 1283 C C . VAL A 1 162 ? -20.531 10.035 14.237 1.00 56.94 162 VAL A C 1
ATOM 1285 O O . VAL A 1 162 ? -20.384 11.232 13.974 1.00 56.94 162 VAL A O 1
ATOM 1288 N N . LEU A 1 163 ? -21.035 9.611 15.393 1.00 61.22 163 LEU A N 1
ATOM 1289 C CA . LEU A 1 163 ? -21.354 10.528 16.481 1.00 61.22 163 LEU A CA 1
ATOM 1290 C C . LEU A 1 163 ? -20.053 11.153 16.996 1.00 61.22 163 LEU A C 1
ATOM 1292 O O . LEU A 1 163 ? -18.969 10.584 16.853 1.00 61.22 163 LEU A O 1
ATOM 1296 N N . GLU A 1 164 ? -20.131 12.326 17.626 1.00 62.66 164 GLU A N 1
ATOM 1297 C CA . GLU A 1 164 ? -18.930 12.978 18.171 1.00 62.66 164 GLU A CA 1
ATOM 1298 C C . GLU A 1 164 ? -18.176 12.102 19.185 1.00 62.66 164 GLU A C 1
ATOM 1300 O O . GLU A 1 164 ? -16.961 12.241 19.337 1.00 62.66 164 GLU A O 1
ATOM 1305 N N . ASN A 1 165 ? -18.884 11.147 19.793 1.00 67.25 165 ASN A N 1
ATOM 1306 C CA . ASN A 1 165 ? -18.375 10.214 20.792 1.00 67.25 165 ASN A CA 1
ATOM 1307 C C . ASN A 1 165 ? -17.985 8.839 20.226 1.00 67.25 165 ASN A C 1
ATOM 1309 O O . ASN A 1 165 ? -17.734 7.914 20.995 1.00 67.25 165 ASN A O 1
ATOM 1313 N N . ASP A 1 166 ? -17.928 8.679 18.905 1.00 77.81 166 ASP A N 1
ATOM 1314 C CA . ASP A 1 166 ? -17.508 7.424 18.289 1.00 77.81 166 ASP A CA 1
ATOM 1315 C C . ASP A 1 166 ? -15.977 7.335 18.228 1.00 77.81 166 ASP A C 1
ATOM 1317 O O . ASP A 1 166 ? -15.312 7.997 17.424 1.00 77.81 166 ASP A O 1
ATOM 1321 N N . TYR A 1 167 ? -15.420 6.488 19.095 1.00 83.38 167 TYR A N 1
ATOM 1322 C CA . TYR A 1 167 ? -13.994 6.182 19.172 1.00 83.38 167 TYR A CA 1
ATOM 1323 C C . TYR A 1 167 ? -13.741 4.730 18.786 1.00 83.38 167 TYR A C 1
ATOM 1325 O O . TYR A 1 167 ? -14.438 3.832 19.253 1.00 83.38 167 TYR A O 1
ATOM 1333 N N . PHE A 1 168 ? -12.673 4.491 18.027 1.00 86.19 168 PHE A N 1
ATOM 1334 C CA . PHE A 1 168 ? -12.065 3.171 17.921 1.00 86.19 168 PHE A CA 1
ATOM 1335 C C . PHE A 1 168 ? -11.700 2.694 19.332 1.00 86.19 168 PHE A C 1
ATOM 1337 O O . PHE A 1 168 ? -10.907 3.377 19.993 1.00 86.19 168 PHE A O 1
ATOM 1344 N N . PRO A 1 169 ? -12.279 1.584 19.824 1.00 89.88 169 PRO A N 1
ATOM 1345 C CA . PRO A 1 169 ? -11.994 1.122 21.171 1.00 89.88 169 PRO A CA 1
ATOM 1346 C C . PRO A 1 169 ? -10.557 0.607 21.268 1.00 89.88 169 PRO A C 1
ATOM 1348 O O . PRO A 1 169 ? -9.911 0.314 20.262 1.00 89.88 169 PRO A O 1
ATOM 1351 N N . LYS A 1 170 ? -10.047 0.508 22.498 1.00 92.81 170 LYS A N 1
ATOM 1352 C CA . LYS A 1 170 ? -8.765 -0.151 22.760 1.00 92.81 170 LYS A CA 1
ATOM 1353 C C . LYS A 1 170 ? -8.863 -1.614 22.318 1.00 92.81 170 LYS A C 1
ATOM 1355 O O . LYS A 1 170 ? -9.835 -2.277 22.667 1.00 92.81 170 LYS A O 1
ATOM 1360 N N . GLY A 1 171 ? -7.865 -2.111 21.596 1.00 93.19 171 GLY A N 1
ATOM 1361 C CA . GLY A 1 171 ? -7.854 -3.490 21.113 1.00 93.19 171 GLY A CA 1
ATOM 1362 C C . GLY A 1 171 ? -7.008 -3.686 19.862 1.00 93.19 171 GLY A C 1
ATOM 1363 O O . GLY A 1 171 ? -6.496 -2.726 19.284 1.00 93.19 171 GLY A O 1
ATOM 1364 N N . LEU A 1 172 ? -6.875 -4.946 19.455 1.00 93.62 172 LEU A N 1
ATOM 1365 C CA . LEU A 1 172 ? -6.225 -5.344 18.213 1.00 93.62 172 LEU A CA 1
ATOM 1366 C C . LEU A 1 172 ? -7.288 -5.564 17.134 1.00 93.62 172 LEU A C 1
ATOM 1368 O O . LEU A 1 172 ? -8.198 -6.367 17.309 1.00 93.62 172 LEU A O 1
ATOM 1372 N N . PHE A 1 173 ? -7.150 -4.868 16.011 1.00 92.44 173 PHE A N 1
ATOM 1373 C CA . PHE A 1 173 ? -8.041 -4.984 14.862 1.00 92.44 173 PHE A CA 1
ATOM 1374 C C . PHE A 1 173 ? -7.247 -5.435 13.652 1.00 92.44 173 PHE A C 1
ATOM 1376 O O . PHE A 1 173 ? -6.221 -4.836 13.330 1.00 92.44 173 PHE A O 1
ATOM 1383 N N . THR A 1 174 ? -7.742 -6.450 12.956 1.00 93.81 174 THR A N 1
ATOM 1384 C CA . THR A 1 174 ? -7.059 -7.034 11.804 1.00 93.81 174 THR A CA 1
ATOM 1385 C C . THR A 1 174 ? -7.964 -6.990 10.580 1.00 93.81 174 THR A C 1
ATOM 1387 O O . THR A 1 174 ? -9.115 -7.419 10.628 1.00 93.81 174 THR A O 1
ATOM 1390 N N . TYR A 1 175 ? -7.433 -6.476 9.472 1.00 94.12 175 TYR A N 1
ATOM 1391 C CA . TYR A 1 175 ? -8.137 -6.320 8.205 1.00 94.12 175 TYR A CA 1
ATOM 1392 C C . TYR A 1 175 ? -7.448 -7.156 7.127 1.00 94.12 175 TYR A C 1
ATOM 1394 O O . TYR A 1 175 ? -6.347 -6.794 6.696 1.00 94.12 175 TYR A O 1
ATOM 1402 N N . PRO A 1 176 ? -8.055 -8.263 6.669 1.00 95.56 176 PRO A N 1
ATOM 1403 C CA . PRO A 1 176 ? -7.522 -8.999 5.536 1.00 95.56 176 PRO A CA 1
ATOM 1404 C C . PRO A 1 176 ? -7.647 -8.156 4.266 1.00 95.56 176 PRO A C 1
ATOM 1406 O O . PRO A 1 176 ? -8.641 -7.454 4.056 1.00 95.56 176 PRO A O 1
ATOM 1409 N N . PHE A 1 177 ? -6.655 -8.249 3.389 1.00 95.19 177 PHE A N 1
ATOM 1410 C CA . PHE A 1 177 ? -6.708 -7.628 2.074 1.00 95.19 177 PHE A CA 1
ATOM 1411 C C . PHE A 1 177 ? -6.210 -8.575 0.988 1.00 95.19 177 PHE A C 1
ATOM 1413 O O . PHE A 1 177 ? -5.382 -9.457 1.215 1.00 95.19 177 PHE A O 1
ATOM 1420 N N . GLN A 1 178 ? -6.716 -8.337 -0.219 1.00 95.31 178 GLN A N 1
ATOM 1421 C CA . GLN A 1 178 ? -6.218 -8.940 -1.442 1.00 95.31 178 GLN A CA 1
ATOM 1422 C C . GLN A 1 178 ? -6.243 -7.908 -2.570 1.00 95.31 178 GLN A C 1
ATOM 1424 O O . GLN A 1 178 ? -7.290 -7.307 -2.860 1.00 95.31 178 GLN A O 1
ATOM 1429 N N .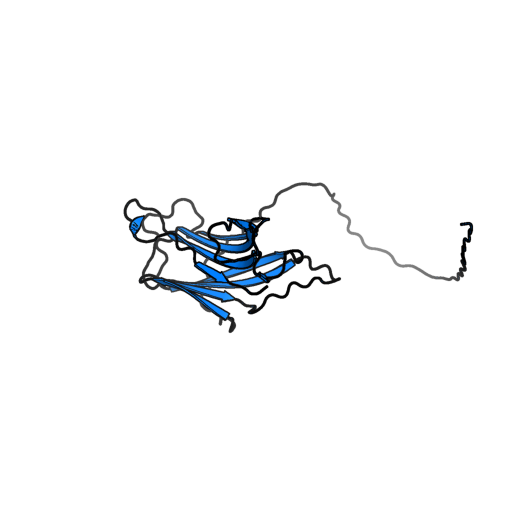 PHE A 1 179 ? -5.090 -7.742 -3.209 1.00 95.31 179 PHE A N 1
ATOM 1430 C CA . PHE A 1 179 ? -4.910 -7.025 -4.465 1.00 95.31 179 PHE A CA 1
ATOM 1431 C C . PHE A 1 179 ? -4.685 -8.027 -5.597 1.00 95.31 179 PHE A C 1
ATOM 1433 O O . PHE A 1 179 ? -4.160 -9.116 -5.370 1.00 95.31 179 PHE A O 1
ATOM 1440 N N . LEU A 1 180 ? -5.123 -7.679 -6.804 1.00 93.44 180 LEU A N 1
ATOM 1441 C CA . LEU A 1 180 ? -4.946 -8.496 -8.003 1.00 93.44 180 LEU A CA 1
ATOM 1442 C C . LEU A 1 180 ? -4.052 -7.727 -8.964 1.00 93.44 180 LEU A C 1
ATOM 1444 O O . LEU A 1 180 ? -4.477 -6.738 -9.559 1.00 93.44 180 LEU A O 1
ATOM 1448 N N . ILE A 1 181 ? -2.814 -8.185 -9.088 1.00 91.81 181 ILE A N 1
ATOM 1449 C CA . ILE A 1 181 ? -1.790 -7.536 -9.891 1.00 91.81 181 ILE A CA 1
ATOM 1450 C C . ILE A 1 181 ? -1.809 -8.119 -11.301 1.00 91.81 181 ILE A C 1
ATOM 1452 O O . ILE A 1 181 ? -1.659 -9.330 -11.432 1.00 91.81 181 ILE A O 1
ATOM 1456 N N . PRO A 1 182 ? -1.963 -7.313 -12.360 1.00 91.69 182 PRO A N 1
ATOM 1457 C CA . PRO A 1 182 ? -1.835 -7.795 -13.727 1.00 91.69 182 PRO A CA 1
ATOM 1458 C C . PRO A 1 182 ? -0.444 -8.387 -13.985 1.00 91.69 182 PRO A C 1
ATOM 1460 O O . PRO A 1 182 ? 0.565 -7.767 -13.667 1.00 91.69 182 PRO A O 1
ATOM 1463 N N . ASN A 1 183 ? -0.369 -9.555 -14.624 1.00 90.25 183 ASN A N 1
ATOM 1464 C CA . ASN A 1 183 ? 0.915 -10.218 -14.914 1.00 90.25 183 ASN A CA 1
ATOM 1465 C C . ASN A 1 183 ? 1.726 -9.536 -16.037 1.00 90.25 183 ASN A C 1
ATOM 1467 O O . ASN A 1 183 ? 2.782 -10.029 -16.419 1.00 90.25 183 ASN A O 1
ATOM 1471 N N . ASN A 1 184 ? 1.221 -8.434 -16.601 1.00 89.75 184 ASN A N 1
ATOM 1472 C CA . ASN A 1 184 ? 1.858 -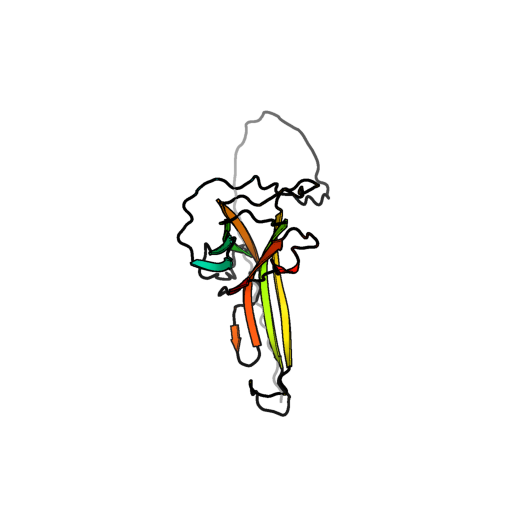7.652 -17.663 1.00 89.75 184 ASN A CA 1
ATOM 1473 C C . ASN A 1 184 ? 2.481 -6.335 -17.169 1.00 89.75 184 ASN A C 1
ATOM 1475 O O . ASN A 1 184 ? 2.859 -5.508 -17.999 1.00 89.75 184 ASN A O 1
ATOM 1479 N N . ILE A 1 185 ? 2.556 -6.114 -15.855 1.00 91.31 185 ILE A N 1
ATOM 1480 C CA . ILE A 1 185 ? 3.307 -4.982 -15.304 1.00 91.31 185 ILE A CA 1
ATOM 1481 C C . ILE A 1 185 ? 4.823 -5.252 -15.373 1.00 91.31 185 ILE A C 1
ATOM 1483 O O . ILE A 1 185 ? 5.228 -6.415 -15.395 1.00 91.31 185 ILE A O 1
ATOM 1487 N N . PRO A 1 186 ? 5.671 -4.209 -15.404 1.00 91.94 186 PRO A N 1
ATOM 1488 C CA . PRO A 1 186 ? 7.121 -4.384 -15.389 1.00 91.94 186 PRO A CA 1
ATOM 1489 C C . PRO A 1 186 ? 7.626 -4.984 -14.070 1.00 91.94 186 PRO A C 1
ATOM 1491 O O . PRO A 1 186 ? 7.055 -4.736 -13.011 1.00 91.94 186 PRO A O 1
ATOM 1494 N N . GLU A 1 187 ? 8.733 -5.714 -14.115 1.00 90.12 187 GLU A N 1
ATOM 1495 C CA . GLU A 1 187 ? 9.423 -6.185 -12.907 1.00 90.12 187 GLU A CA 1
ATOM 1496 C C . GLU A 1 187 ? 10.066 -5.024 -12.136 1.00 90.12 187 GLU A C 1
ATOM 1498 O O . GLU A 1 187 ? 10.324 -3.943 -12.688 1.00 90.12 187 GLU A O 1
ATOM 1503 N N . SER A 1 188 ? 10.336 -5.245 -10.847 1.00 91.06 188 SER A N 1
ATOM 1504 C CA . SER A 1 188 ? 11.073 -4.280 -10.032 1.00 91.06 188 SER A CA 1
ATOM 1505 C C . SER A 1 188 ? 12.505 -4.171 -10.544 1.00 91.06 188 SER A C 1
ATOM 1507 O O . SER A 1 188 ? 13.236 -5.156 -10.617 1.00 91.06 188 SER A O 1
ATOM 1509 N N . MET A 1 189 ? 12.939 -2.959 -10.874 1.00 93.38 189 MET A N 1
ATOM 1510 C CA . MET A 1 189 ? 14.289 -2.721 -11.383 1.00 93.38 189 MET A CA 1
ATOM 1511 C C . MET A 1 189 ? 14.793 -1.351 -10.956 1.00 93.38 189 MET A C 1
ATOM 1513 O O . MET A 1 189 ? 14.010 -0.428 -10.748 1.00 93.38 189 MET A O 1
ATOM 1517 N N . SER A 1 190 ? 16.110 -1.197 -10.862 1.00 94.00 190 SER A N 1
ATOM 1518 C CA . SER A 1 190 ? 16.751 0.086 -10.587 1.00 94.00 190 SER A CA 1
ATOM 1519 C C . SER A 1 190 ? 18.063 0.179 -11.355 1.00 94.00 190 SER A C 1
ATOM 1521 O O . SER A 1 190 ? 18.871 -0.749 -11.331 1.00 94.00 190 SER A O 1
ATOM 1523 N N . ASN A 1 191 ? 18.258 1.278 -12.076 1.00 93.62 191 ASN A N 1
ATOM 1524 C CA . ASN A 1 191 ? 19.477 1.586 -12.810 1.00 93.62 191 ASN A CA 1
ATOM 1525 C C . ASN A 1 191 ? 19.706 3.108 -12.851 1.00 93.62 191 ASN A C 1
ATOM 1527 O O . ASN A 1 191 ? 18.948 3.892 -12.284 1.00 93.62 191 ASN A O 1
ATOM 1531 N N . ILE A 1 192 ? 20.760 3.542 -13.545 1.00 92.12 192 ILE A N 1
ATOM 1532 C CA . ILE A 1 192 ? 21.105 4.969 -13.647 1.00 92.12 192 ILE A CA 1
ATOM 1533 C C . ILE A 1 192 ? 20.047 5.809 -14.380 1.00 92.12 192 ILE A C 1
ATOM 1535 O O . ILE A 1 192 ? 20.011 7.020 -14.203 1.00 92.12 192 ILE A O 1
ATOM 1539 N N . PHE A 1 193 ? 19.193 5.186 -15.195 1.00 92.62 193 PHE A N 1
ATOM 1540 C CA . PHE A 1 193 ? 18.149 5.843 -15.985 1.00 92.62 193 PHE A CA 1
ATOM 1541 C C . PHE A 1 193 ? 16.789 5.855 -15.287 1.00 92.62 193 PHE A C 1
ATOM 1543 O O . PHE A 1 193 ? 15.857 6.483 -15.791 1.00 92.62 193 PHE A O 1
ATOM 1550 N N . GLY A 1 194 ? 16.642 5.178 -14.148 1.00 94.19 194 GLY A N 1
ATOM 1551 C CA . GLY A 1 194 ? 15.361 5.102 -13.472 1.00 94.19 194 GLY A CA 1
ATOM 1552 C C . GLY A 1 194 ? 15.164 3.871 -12.609 1.00 94.19 194 GLY A C 1
ATOM 1553 O O . GLY A 1 194 ? 16.052 3.043 -12.423 1.00 94.19 194 GLY A O 1
ATOM 1554 N N . SER A 1 195 ? 13.954 3.754 -12.078 1.00 95.25 195 SER A N 1
ATOM 1555 C CA . SER A 1 195 ? 13.533 2.589 -11.311 1.00 95.25 195 SER A CA 1
ATOM 1556 C C . SER A 1 195 ? 12.046 2.315 -11.462 1.00 95.25 195 SER A C 1
ATOM 1558 O O . SER A 1 195 ? 11.253 3.238 -11.623 1.00 95.25 195 SER A O 1
ATOM 1560 N N . THR A 1 196 ? 11.675 1.048 -11.349 1.00 95.25 196 THR A N 1
ATOM 1561 C CA . THR A 1 196 ? 10.295 0.608 -11.160 1.00 95.25 196 THR A CA 1
ATOM 1562 C C . THR A 1 196 ? 10.197 0.016 -9.768 1.00 95.25 196 THR A C 1
ATOM 1564 O O . THR A 1 196 ? 10.924 -0.929 -9.461 1.00 95.25 196 THR A O 1
ATOM 1567 N N . ASN A 1 197 ? 9.318 0.562 -8.928 1.00 93.69 197 ASN A N 1
ATOM 1568 C CA . ASN A 1 197 ? 9.158 0.114 -7.548 1.00 93.69 197 ASN A CA 1
ATOM 1569 C C . ASN A 1 197 ? 7.689 -0.122 -7.221 1.00 93.69 197 ASN A C 1
ATOM 1571 O O . ASN A 1 197 ? 6.817 0.637 -7.648 1.00 93.69 197 ASN A O 1
ATOM 1575 N N . TYR A 1 198 ? 7.445 -1.125 -6.385 1.00 92.06 198 TYR A N 1
ATOM 1576 C CA . TYR A 1 198 ? 6.128 -1.437 -5.857 1.00 92.06 198 TYR A CA 1
ATOM 1577 C C . TYR A 1 198 ? 6.114 -1.303 -4.346 1.00 92.06 198 TYR A C 1
ATOM 1579 O O . TYR A 1 198 ? 7.053 -1.713 -3.662 1.00 92.06 198 TYR A O 1
ATOM 1587 N N . PHE A 1 199 ? 5.041 -0.733 -3.812 1.00 91.06 199 PHE A N 1
ATOM 1588 C CA . PHE A 1 199 ? 4.893 -0.571 -2.376 1.00 91.06 199 PHE A CA 1
ATOM 1589 C C . PHE A 1 199 ? 3.431 -0.543 -1.951 1.00 91.06 199 PHE A C 1
ATOM 1591 O O . PHE A 1 199 ? 2.532 -0.159 -2.702 1.00 91.06 199 PHE A O 1
ATOM 1598 N N . LEU A 1 200 ? 3.203 -0.933 -0.702 1.00 91.88 200 LEU A N 1
ATOM 1599 C CA . LEU A 1 200 ? 1.936 -0.714 -0.021 1.00 91.88 200 LEU A CA 1
ATOM 1600 C C . LEU A 1 200 ? 2.014 0.588 0.762 1.00 91.88 200 LEU A C 1
ATOM 1602 O O . LEU A 1 200 ? 2.950 0.760 1.540 1.00 91.88 200 LEU A O 1
ATOM 1606 N N . SER A 1 201 ? 1.043 1.479 0.570 1.00 91.56 201 SER A N 1
ATOM 1607 C CA . SER A 1 201 ? 0.844 2.648 1.417 1.00 91.56 201 SER A CA 1
ATOM 1608 C C . SER A 1 201 ? -0.396 2.498 2.285 1.00 91.56 201 SER A C 1
ATOM 1610 O O . SER A 1 201 ? -1.455 2.080 1.818 1.00 91.56 201 SER A O 1
ATOM 1612 N N . VAL A 1 202 ? -0.274 2.821 3.572 1.00 91.19 202 VAL A N 1
ATOM 1613 C CA . VAL A 1 202 ? -1.427 2.912 4.477 1.00 91.19 202 VAL A CA 1
ATOM 1614 C C . VAL A 1 202 ? -1.615 4.348 4.904 1.00 91.19 202 VAL A C 1
ATOM 1616 O O . VAL A 1 202 ? -0.650 4.998 5.288 1.00 91.19 202 VAL A O 1
ATOM 1619 N N . THR A 1 203 ? -2.870 4.782 4.898 1.00 90.00 203 THR A N 1
ATOM 1620 C CA . THR A 1 203 ? -3.303 6.091 5.360 1.00 90.00 203 THR A CA 1
ATOM 1621 C C . THR A 1 203 ? -4.434 5.934 6.368 1.00 90.00 203 THR A C 1
ATOM 1623 O O . THR A 1 203 ? -5.493 5.384 6.058 1.00 90.00 203 THR A O 1
ATOM 1626 N N . VAL A 1 204 ? -4.230 6.447 7.582 1.00 87.81 204 VAL A N 1
ATOM 1627 C CA . VAL A 1 204 ? -5.254 6.488 8.636 1.00 87.81 204 VAL A CA 1
ATOM 1628 C C . VAL A 1 204 ? -5.765 7.917 8.758 1.00 87.81 204 VAL A C 1
ATOM 1630 O O . VAL A 1 204 ? -5.060 8.795 9.250 1.00 87.81 204 VAL A O 1
ATOM 1633 N N . ASN A 1 205 ? -6.998 8.158 8.317 1.00 85.56 205 ASN A N 1
ATOM 1634 C CA . ASN A 1 205 ? -7.609 9.477 8.411 1.00 85.56 205 ASN A CA 1
ATOM 1635 C C . ASN A 1 205 ? -8.349 9.614 9.745 1.00 85.56 205 ASN A C 1
ATOM 1637 O O . ASN A 1 205 ? -9.241 8.808 10.039 1.00 85.56 205 ASN A O 1
ATOM 1641 N N . PRO A 1 206 ? -8.041 10.636 10.555 1.00 79.31 206 PRO A N 1
ATOM 1642 C CA . PRO A 1 206 ? -8.812 10.919 11.754 1.00 79.31 206 PRO A CA 1
ATOM 1643 C C . PRO A 1 206 ? -10.214 11.444 11.411 1.00 79.31 206 PRO A C 1
ATOM 1645 O O . PRO A 1 206 ? -10.494 11.860 10.283 1.00 79.31 206 PRO A O 1
ATOM 1648 N N . VAL A 1 207 ? -11.117 11.456 12.392 1.00 78.25 207 VAL A N 1
ATOM 1649 C CA . VAL A 1 207 ? -12.354 12.248 12.284 1.00 78.25 207 VAL A CA 1
ATOM 1650 C C . VAL A 1 207 ? -11.980 13.718 12.477 1.00 78.25 207 VAL A C 1
ATOM 1652 O O . VAL A 1 207 ? -11.463 14.094 13.530 1.00 78.25 207 VAL A O 1
ATOM 1655 N N . SER A 1 208 ? -12.202 14.554 11.460 1.00 61.41 208 SER A N 1
ATOM 1656 C CA . SER A 1 208 ? -11.904 15.984 11.548 1.00 61.41 208 SER A CA 1
ATOM 1657 C C . SER A 1 208 ? -12.883 16.665 12.504 1.00 61.41 208 SER A C 1
ATOM 1659 O O . SER A 1 208 ? -14.049 16.859 12.181 1.00 61.41 208 SER A O 1
ATOM 1661 N N . THR A 1 209 ? -12.399 17.043 13.683 1.00 55.88 209 THR A N 1
ATOM 1662 C CA . THR A 1 209 ? -12.956 18.166 14.444 1.00 55.88 209 THR A CA 1
ATOM 1663 C C . THR A 1 209 ? -11.965 19.322 14.370 1.00 55.88 209 THR A C 1
ATOM 1665 O O . THR A 1 209 ? -10.759 19.094 14.235 1.00 55.88 209 THR A O 1
ATOM 1668 N N . SER A 1 210 ? -12.450 20.561 14.451 1.00 49.06 210 SER A N 1
ATOM 1669 C CA . SER A 1 210 ? -11.669 21.796 14.257 1.00 49.06 210 SER A CA 1
ATOM 1670 C C . SER A 1 210 ? -10.393 21.887 15.112 1.00 49.06 210 SER A C 1
ATOM 1672 O O . SER A 1 210 ? -9.468 22.603 14.750 1.00 49.06 210 SER A O 1
ATOM 1674 N N . ILE A 1 211 ? -10.314 21.120 16.206 1.00 50.31 211 ILE A N 1
ATOM 1675 C CA . ILE A 1 211 ? -9.202 21.097 17.170 1.00 50.31 211 ILE A CA 1
ATOM 1676 C C . ILE A 1 211 ? -8.184 19.971 16.871 1.00 50.31 211 ILE A C 1
ATOM 1678 O O . ILE A 1 211 ? -7.015 20.079 17.231 1.00 50.31 211 ILE A O 1
ATOM 1682 N N . THR A 1 212 ? -8.568 18.900 16.161 1.00 44.12 212 THR A N 1
ATOM 1683 C CA . THR A 1 212 ? -7.717 17.696 15.998 1.00 44.12 212 THR A CA 1
ATOM 1684 C C . THR A 1 212 ? -6.914 17.658 14.693 1.00 44.12 212 THR A C 1
ATOM 1686 O O . THR A 1 212 ? -6.091 16.761 14.516 1.00 44.12 212 THR A O 1
ATOM 1689 N N . LYS A 1 213 ? -7.088 18.646 13.797 1.00 42.62 213 LYS A N 1
ATOM 1690 C CA . LYS A 1 213 ? -6.314 18.769 12.541 1.00 42.62 213 LYS A CA 1
ATOM 1691 C C . LYS A 1 213 ? -4.793 18.792 12.766 1.00 42.62 213 LYS A C 1
ATOM 1693 O O . LYS A 1 213 ? -4.055 18.414 11.866 1.00 42.62 213 LYS A O 1
ATOM 1698 N N . ALA A 1 214 ? -4.338 19.203 13.951 1.00 41.62 214 ALA A N 1
ATOM 1699 C CA . ALA A 1 214 ? -2.919 19.342 14.270 1.00 41.62 214 ALA A CA 1
ATOM 1700 C C . ALA A 1 214 ? -2.246 18.068 14.827 1.00 41.62 214 ALA A C 1
ATOM 1702 O O . ALA A 1 214 ? -1.022 18.003 14.818 1.00 41.62 214 ALA A O 1
ATOM 1703 N N . LEU A 1 215 ? -2.993 17.064 15.319 1.00 44.22 215 LEU A N 1
ATOM 1704 C CA . LEU A 1 215 ? -2.396 15.962 16.105 1.00 44.22 215 LEU A CA 1
ATOM 1705 C C . LEU A 1 215 ? -2.357 14.598 15.396 1.00 44.22 215 LEU A C 1
ATOM 1707 O O . LEU A 1 215 ? -1.630 13.704 15.820 1.00 44.22 215 LEU A O 1
ATOM 1711 N N . LEU A 1 216 ? -3.146 14.418 14.337 1.00 48.19 216 LEU A N 1
ATOM 1712 C CA . LEU A 1 216 ? -3.171 13.203 13.521 1.00 48.19 216 LEU A CA 1
ATOM 1713 C C . LEU A 1 216 ? -2.990 13.638 12.068 1.00 48.19 216 LEU A C 1
ATOM 1715 O O . LEU A 1 216 ? -3.956 13.749 11.316 1.00 48.19 216 LEU A O 1
ATOM 1719 N N . SER A 1 217 ? -1.753 13.973 11.702 1.00 46.88 217 SER A N 1
ATOM 1720 C CA . SER A 1 217 ? -1.395 14.136 10.297 1.00 46.88 217 SER A CA 1
ATOM 1721 C C . SER A 1 217 ? -1.754 12.852 9.551 1.00 46.88 217 SER A C 1
ATOM 1723 O O . SER A 1 217 ? -1.579 11.751 10.072 1.00 46.88 217 SER A O 1
ATOM 1725 N N . THR A 1 218 ? -2.293 12.988 8.342 1.00 53.84 218 THR A N 1
ATOM 1726 C CA . THR A 1 218 ? -2.383 11.888 7.381 1.00 53.84 218 THR A CA 1
ATOM 1727 C C . THR A 1 218 ? -0.983 11.292 7.248 1.00 53.84 218 THR A C 1
ATOM 1729 O O . THR A 1 218 ? -0.088 11.945 6.718 1.00 53.84 218 THR A O 1
ATOM 1732 N N . GLN A 1 219 ? -0.766 10.102 7.804 1.00 57.12 219 GLN A N 1
ATOM 1733 C CA . GLN A 1 219 ? 0.521 9.422 7.708 1.00 57.12 219 GLN A CA 1
ATOM 1734 C C . GLN A 1 219 ? 0.436 8.425 6.569 1.00 57.12 219 GLN A C 1
ATOM 1736 O O . GLN A 1 219 ? -0.333 7.473 6.664 1.00 57.12 219 GLN A O 1
ATOM 1741 N N . GLU A 1 220 ? 1.184 8.688 5.500 1.00 61.31 220 GLU A N 1
ATOM 1742 C CA . GLU A 1 220 ? 1.420 7.739 4.418 1.00 61.31 220 GLU A CA 1
ATOM 1743 C C . GLU A 1 220 ? 2.680 6.941 4.751 1.00 61.31 220 GLU A C 1
ATOM 1745 O O . GLU A 1 220 ? 3.741 7.510 5.011 1.00 61.31 220 GLU A O 1
ATOM 1750 N N . LEU A 1 221 ? 2.563 5.618 4.770 1.00 62.72 221 LEU A N 1
ATOM 1751 C CA . LEU A 1 221 ? 3.654 4.732 5.171 1.00 62.72 221 LEU A CA 1
ATOM 1752 C C . LEU A 1 221 ? 3.875 3.695 4.096 1.00 62.72 221 LEU A C 1
ATOM 1754 O O . LEU A 1 221 ? 2.969 2.909 3.842 1.00 62.72 221 LEU A O 1
ATOM 1758 N N . LYS A 1 222 ? 5.059 3.698 3.482 1.00 69.75 222 LYS A N 1
ATOM 1759 C CA . LYS A 1 222 ? 5.389 2.835 2.348 1.00 69.75 222 LYS A CA 1
ATOM 1760 C C . LYS A 1 222 ? 6.160 1.598 2.814 1.00 69.75 222 LYS A C 1
ATOM 1762 O O . LYS A 1 222 ? 7.216 1.726 3.428 1.00 69.75 222 LYS A O 1
ATOM 1767 N N . ALA A 1 223 ? 5.662 0.409 2.486 1.00 70.25 223 ALA A N 1
ATOM 1768 C CA . ALA A 1 223 ? 6.419 -0.840 2.569 1.00 70.25 223 ALA A CA 1
ATOM 1769 C C . ALA A 1 223 ? 6.742 -1.332 1.158 1.00 70.25 223 ALA A C 1
ATOM 1771 O O . ALA A 1 223 ? 5.826 -1.659 0.401 1.00 70.25 223 ALA A O 1
ATOM 1772 N N . SER A 1 224 ? 8.028 -1.368 0.811 1.00 76.38 224 SER A N 1
ATOM 1773 C CA . SER A 1 224 ? 8.494 -1.841 -0.494 1.00 76.38 224 SER A CA 1
ATOM 1774 C C . SER A 1 224 ? 8.312 -3.348 -0.631 1.00 76.38 224 SER A C 1
ATOM 1776 O O . SER A 1 224 ? 8.621 -4.104 0.292 1.00 76.38 224 SER A O 1
ATOM 1778 N N . LEU A 1 225 ? 7.852 -3.782 -1.801 1.00 70.75 225 LEU A N 1
ATOM 1779 C CA . LEU A 1 225 ? 7.677 -5.189 -2.137 1.00 70.75 225 LEU A CA 1
ATOM 1780 C C . LEU A 1 225 ? 8.541 -5.534 -3.354 1.00 70.75 225 LEU A C 1
ATOM 1782 O O . LEU A 1 225 ? 8.371 -4.900 -4.396 1.00 70.75 225 LEU A O 1
ATOM 1786 N N . PRO A 1 226 ? 9.448 -6.521 -3.249 1.00 68.94 226 PRO A N 1
ATOM 1787 C CA . PRO A 1 226 ? 10.129 -7.046 -4.419 1.00 68.94 226 PRO A CA 1
ATOM 1788 C C . PRO A 1 226 ? 9.132 -7.865 -5.252 1.00 68.94 226 PRO A C 1
ATOM 1790 O O . PRO A 1 226 ? 8.586 -8.868 -4.774 1.00 68.94 226 PRO A O 1
ATOM 1793 N N . ILE A 1 227 ? 8.893 -7.391 -6.475 1.00 71.44 227 ILE A N 1
ATOM 1794 C CA . ILE A 1 227 ? 8.111 -8.053 -7.532 1.00 71.44 227 ILE A CA 1
ATOM 1795 C C . ILE A 1 227 ? 9.025 -8.393 -8.694 1.00 71.44 227 ILE A C 1
ATOM 1797 O O . ILE A 1 227 ? 9.721 -7.448 -9.132 1.00 71.44 227 ILE A O 1
#

Foldseek 3Di:
DDDDDDDDDDDDDDDDDDDDDDDDDDDDDDDDDDDDDDDDDDPPPDPPDDFDDPDDDFPPFDKDFFDDDPFKTKIKGWPDQAWDLDPDPDPQQWTKTKTKIKMQGQHWFAFFKKKKKKWKKWKFKDDDPVDDLDLPDPPIDIDIDTPDMDMDMDGDDPDPDPDPPNTDHGGMGMDIDMDIHGSPDDFFDDDSGITIWIWMWMWTHGDDDPPCCPPRPGDTTTDTHGD